Protein AF-A0A9W7ZB57-F1 (afdb_monomer)

Nearest PDB structures (foldseek):
  7rj7-assembly1_A  TM=9.323E-01  e=8.053E-24  Mus musculus
  5ikw-assembly1_A  TM=9.295E-01  e=8.994E-24  Homo sapiens
  7rj8-assembly1_A  TM=9.177E-01  e=3.782E-23  Mus musculus
  5l4q-assembly1_A  TM=9.116E-01  e=1.984E-22  Homo sapiens
  4wsq-assembly2_B  TM=9.137E-01  e=4.801E-22  Homo sapiens

Radius of gyration: 21.23 Å; Cα contacts (8 Å, |Δi|>4): 576; chains: 1; bounding box: 55×49×60 Å

Sequence (364 aa):
MGSSSVFNTLYDIASSAVSTGTSILCGFAAGDQPPAASQGPLTIGSRQLQVQRLLGEGGFSNVFLAQDQTNTEYALKRMLCHDGTDALEMAQREIEAGQQLSHPNIVPLLAHLVEEHRAGARYVYMLFPLYKQGNLLDLSMRATELGEPLSEEFIIHVFRGICAALEYLHGYKQPDGAVEAAGRQHGEYSSVPQPPPDLGTTGAAGQHGLVHGDIKLGNVMLADDGKTPILMDFGSVRAAHIKAHTRTQALQIQDDAAQRCTMPYRAPELFDVQRDAEFDARTDVWALGCLLFALAYGFTPFEDPHEGPGASIALAAANARYRVPEPNPYSQRIPQLIAYMLEPDPQTRPFIGQVIAQVNSLYK

Structure (mmCIF, N/CA/C/O backbone):
data_AF-A0A9W7ZB57-F1
#
_entry.id   AF-A0A9W7ZB57-F1
#
loop_
_atom_site.group_PDB
_atom_site.id
_atom_site.type_symbol
_atom_site.label_atom_id
_atom_site.label_alt_id
_atom_site.label_comp_id
_atom_site.label_asym_id
_atom_site.label_entity_id
_atom_site.label_seq_id
_atom_site.pdbx_PDB_ins_code
_atom_site.Cartn_x
_atom_site.Cartn_y
_atom_site.Cartn_z
_atom_site.occupancy
_atom_site.B_iso_or_equiv
_atom_site.auth_seq_id
_atom_site.auth_comp_id
_atom_site.auth_asym_id
_atom_site.auth_atom_id
_atom_site.pdbx_PDB_model_num
ATOM 1 N N . MET A 1 1 ? -7.935 25.230 31.437 1.00 26.88 1 MET A N 1
ATOM 2 C CA . MET A 1 1 ? -8.068 26.482 30.657 1.00 26.88 1 MET A CA 1
ATOM 3 C C . MET A 1 1 ? -6.792 26.640 29.846 1.00 26.88 1 MET A C 1
ATOM 5 O O . MET A 1 1 ? -5.745 26.697 30.460 1.00 26.88 1 MET A O 1
ATOM 9 N N . GLY A 1 2 ? -6.748 26.621 28.523 1.00 26.31 2 GLY A N 1
ATOM 10 C CA . GLY A 1 2 ? -7.746 26.327 27.509 1.00 26.31 2 GLY A CA 1
ATOM 11 C C . GLY A 1 2 ? -7.023 25.654 26.338 1.00 26.31 2 GLY A C 1
ATOM 12 O O . GLY A 1 2 ? -5.873 25.958 26.041 1.00 26.31 2 GLY A O 1
ATOM 13 N N . SER A 1 3 ? -7.709 24.690 25.741 1.00 31.31 3 SER A N 1
ATOM 14 C CA . SER A 1 3 ? -7.362 23.983 24.518 1.00 31.31 3 SER A CA 1
ATOM 15 C C . SER A 1 3 ? -7.587 24.895 23.314 1.00 31.31 3 SER A C 1
ATOM 17 O O . SER A 1 3 ? -8.719 25.342 23.144 1.00 31.31 3 SER A O 1
ATOM 19 N N . SER A 1 4 ? -6.571 25.163 22.491 1.00 28.03 4 SER A N 1
ATOM 20 C CA . SER A 1 4 ? -6.702 25.724 21.129 1.00 28.03 4 SER A CA 1
ATOM 21 C C . SER A 1 4 ? -5.316 25.792 20.473 1.00 28.03 4 SER A C 1
ATOM 23 O O . SER A 1 4 ? -4.643 26.802 20.622 1.00 28.03 4 SER A O 1
ATOM 25 N N . SER A 1 5 ? -4.855 24.734 19.790 1.00 26.58 5 SER A N 1
ATOM 26 C CA . SER A 1 5 ? -3.716 24.856 18.846 1.00 26.58 5 SER A CA 1
ATOM 27 C C . SER A 1 5 ? -3.498 23.667 17.890 1.00 26.58 5 SER A C 1
ATOM 29 O O . SER A 1 5 ? -2.581 23.721 17.080 1.00 26.58 5 SER A O 1
ATOM 31 N N . VAL A 1 6 ? -4.293 22.592 17.933 1.00 29.12 6 VAL A N 1
ATOM 32 C CA . VAL A 1 6 ? -3.981 21.342 17.194 1.00 29.12 6 VAL A CA 1
ATOM 33 C C . VAL A 1 6 ? -4.689 21.248 15.827 1.00 29.12 6 VAL A C 1
ATOM 35 O O . VAL A 1 6 ? -4.908 20.160 15.323 1.00 29.12 6 VAL A O 1
ATOM 38 N N . PHE A 1 7 ? -5.098 22.369 15.220 1.00 26.11 7 PHE A N 1
ATOM 39 C CA . PHE A 1 7 ? -5.924 22.345 13.996 1.00 26.11 7 PHE A CA 1
ATOM 40 C C . PHE A 1 7 ? -5.408 23.171 12.808 1.00 26.11 7 PHE A C 1
ATOM 42 O O . PHE A 1 7 ? -6.085 23.223 11.789 1.00 26.11 7 PHE A O 1
ATOM 49 N N . ASN A 1 8 ? -4.217 23.776 12.882 1.00 23.77 8 ASN A N 1
ATOM 50 C CA . ASN A 1 8 ? -3.775 24.756 11.875 1.00 23.77 8 ASN A CA 1
ATOM 51 C C . ASN A 1 8 ? -2.508 24.390 11.082 1.00 23.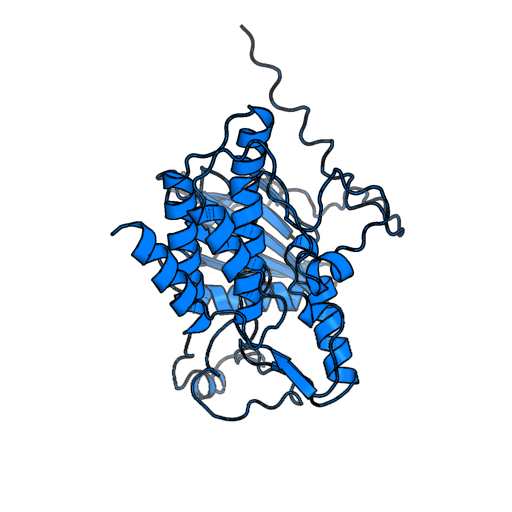77 8 ASN A C 1
ATOM 53 O O . ASN A 1 8 ? -1.837 25.290 10.589 1.00 23.77 8 ASN A O 1
ATOM 57 N N . THR A 1 9 ? -2.173 23.110 10.898 1.00 26.55 9 THR A N 1
ATOM 58 C CA . THR A 1 9 ? -0.979 22.755 10.089 1.00 26.55 9 THR A CA 1
ATOM 59 C C . THR A 1 9 ? -1.188 21.613 9.091 1.00 26.55 9 THR A C 1
ATOM 61 O O . THR A 1 9 ? -0.252 21.199 8.426 1.00 26.55 9 THR A O 1
ATOM 64 N N . LEU A 1 10 ? -2.439 21.191 8.866 1.00 28.12 10 LEU A N 1
ATOM 65 C CA . LEU A 1 10 ? -2.815 20.339 7.722 1.00 28.12 10 LEU A CA 1
ATOM 66 C C . LEU A 1 10 ? -2.963 21.128 6.401 1.00 28.12 10 LEU A C 1
ATOM 68 O O . LEU A 1 10 ? -3.368 20.568 5.388 1.00 28.12 10 LEU A O 1
ATOM 72 N N . TYR A 1 11 ? -2.641 22.426 6.398 1.00 25.27 11 TYR A N 1
ATOM 73 C CA . TYR A 1 11 ? -2.849 23.316 5.251 1.00 25.27 11 TYR A CA 1
ATOM 74 C C . TYR A 1 11 ? -1.659 23.391 4.271 1.00 25.27 11 TYR A C 1
ATOM 76 O O . TYR A 1 11 ? -1.835 23.918 3.179 1.00 25.27 11 TYR A O 1
ATOM 84 N N . ASP A 1 12 ? -0.483 22.831 4.597 1.00 24.88 12 ASP A N 1
ATOM 85 C CA . ASP A 1 12 ? 0.753 23.092 3.828 1.00 24.88 12 ASP A CA 1
ATOM 86 C C . ASP A 1 12 ? 1.397 21.883 3.114 1.00 24.88 12 ASP A C 1
ATOM 88 O O . ASP A 1 12 ? 2.436 22.040 2.477 1.00 24.88 12 ASP A O 1
ATOM 92 N N . ILE A 1 13 ? 0.770 20.698 3.098 1.00 28.59 13 ILE A N 1
ATOM 93 C CA . ILE A 1 13 ? 1.265 19.534 2.313 1.00 28.59 13 ILE A CA 1
ATOM 94 C C . ILE A 1 13 ? 0.291 19.112 1.190 1.00 28.59 13 ILE A C 1
ATOM 96 O O . ILE A 1 13 ? 0.620 18.294 0.338 1.00 28.59 13 ILE A O 1
ATOM 100 N N . ALA A 1 14 ? -0.854 19.791 1.052 1.00 26.36 14 ALA A N 1
ATOM 101 C CA . ALA A 1 14 ? -1.679 19.728 -0.163 1.00 26.36 14 ALA A CA 1
ATOM 102 C C . ALA A 1 14 ? -1.099 20.548 -1.344 1.00 26.36 14 ALA A C 1
ATOM 104 O O . ALA A 1 14 ? -1.669 20.558 -2.434 1.00 26.36 14 ALA A O 1
ATOM 105 N N . SER A 1 15 ? 0.045 21.219 -1.156 1.00 26.73 15 SER A N 1
ATOM 106 C CA . SER A 1 15 ? 0.649 22.117 -2.154 1.00 26.73 15 SER A CA 1
ATOM 107 C C . SER A 1 15 ? 1.768 21.500 -3.009 1.00 26.73 15 SER A C 1
ATOM 109 O O . SER A 1 15 ? 2.251 22.175 -3.915 1.00 26.73 15 SER A O 1
ATOM 111 N N . SER A 1 16 ? 2.175 20.237 -2.814 1.00 26.17 16 SER A N 1
ATOM 112 C CA . SER A 1 16 ? 3.241 19.622 -3.637 1.00 26.17 16 SER A CA 1
ATOM 113 C C . SER A 1 16 ? 2.753 18.829 -4.860 1.00 26.17 16 SER A C 1
ATOM 115 O O . SER A 1 16 ? 3.570 18.434 -5.687 1.00 26.17 16 SER A O 1
ATOM 117 N N . ALA A 1 17 ? 1.438 18.684 -5.065 1.00 26.88 17 ALA A N 1
ATOM 118 C CA . ALA A 1 17 ? 0.873 18.162 -6.320 1.00 26.88 17 ALA A CA 1
ATOM 119 C C . ALA A 1 17 ? 0.511 19.264 -7.342 1.00 26.88 17 ALA A C 1
ATOM 121 O O . ALA A 1 17 ? 0.022 18.975 -8.433 1.00 26.88 17 ALA A O 1
ATOM 122 N N . VAL A 1 18 ? 0.784 20.538 -7.036 1.00 28.86 18 VAL A N 1
ATOM 123 C CA . VAL A 1 18 ? 0.547 21.665 -7.951 1.00 28.86 18 VAL A CA 1
ATOM 124 C C . VAL A 1 18 ? 1.845 22.009 -8.686 1.00 28.86 18 VAL A C 1
ATOM 126 O O . VAL A 1 18 ? 2.545 22.952 -8.333 1.00 28.86 18 VAL A O 1
ATOM 129 N N . SER A 1 19 ? 2.206 21.239 -9.717 1.00 25.39 19 SER A N 1
ATOM 130 C CA . SER A 1 19 ? 3.306 21.649 -10.615 1.00 25.39 19 SER A CA 1
ATOM 131 C C . SER A 1 19 ? 3.188 21.222 -12.081 1.00 25.39 19 SER A C 1
ATOM 133 O O . SER A 1 19 ? 4.035 21.577 -12.895 1.00 25.39 19 SER A O 1
ATOM 135 N N . THR A 1 20 ? 2.110 20.565 -12.506 1.00 26.00 20 THR A N 1
ATOM 136 C CA . THR A 1 20 ? 1.819 20.456 -13.946 1.00 26.00 20 THR A CA 1
ATOM 137 C C . THR A 1 20 ? 0.420 20.982 -14.210 1.00 26.00 20 THR A C 1
ATOM 139 O O . THR A 1 20 ? -0.591 20.392 -13.851 1.00 26.00 20 THR A O 1
ATOM 142 N N . GLY A 1 21 ? 0.393 22.211 -14.727 1.00 27.94 21 GLY A N 1
ATOM 143 C CA . GLY A 1 21 ? -0.792 23.043 -14.812 1.00 27.94 21 GLY A CA 1
ATOM 144 C C . GLY A 1 21 ? -1.949 22.381 -15.548 1.00 27.94 21 GLY A C 1
ATOM 145 O O . GLY A 1 21 ? -1.885 22.128 -16.743 1.00 27.94 21 GLY A O 1
ATOM 146 N N . THR A 1 22 ? -3.059 22.228 -14.839 1.00 23.72 22 THR A N 1
ATOM 147 C CA . THR A 1 22 ? -4.368 22.694 -15.296 1.00 23.72 22 THR A CA 1
ATOM 148 C C . THR A 1 22 ? -5.139 23.104 -14.045 1.00 23.72 22 THR A C 1
ATOM 150 O O . THR A 1 22 ? -5.544 22.264 -13.248 1.00 23.72 22 THR A O 1
ATOM 153 N N . SER A 1 23 ? -5.272 24.411 -13.821 1.00 25.44 23 SER A N 1
ATOM 154 C CA . SER A 1 23 ? -6.068 24.951 -12.722 1.00 25.44 23 SER A CA 1
ATOM 155 C C . SER A 1 23 ? -7.527 24.537 -12.890 1.00 25.44 23 SER A C 1
ATOM 157 O O . SER A 1 23 ? -8.210 25.045 -13.778 1.00 25.44 23 SER A O 1
ATOM 159 N N . ILE A 1 24 ? -8.029 23.686 -12.001 1.00 25.95 24 ILE A N 1
ATOM 160 C CA . ILE A 1 24 ? -9.451 23.661 -11.674 1.00 25.95 24 ILE A CA 1
ATOM 161 C C . ILE A 1 24 ? -9.547 24.206 -10.257 1.00 25.95 24 ILE A C 1
ATOM 163 O O . ILE A 1 24 ? -9.205 23.546 -9.282 1.00 25.95 24 ILE A O 1
ATOM 167 N N . LEU A 1 25 ? -9.966 25.466 -10.159 1.00 25.72 25 LEU A N 1
ATOM 168 C CA . LEU A 1 25 ? -10.545 26.004 -8.939 1.00 25.72 25 LEU A CA 1
ATOM 169 C C . LEU A 1 25 ? -11.744 25.110 -8.597 1.00 25.72 25 LEU A C 1
ATOM 171 O O . LEU A 1 25 ? -12.822 25.291 -9.161 1.00 25.72 25 LEU A O 1
ATOM 175 N N . CYS A 1 26 ? -11.558 24.119 -7.725 1.00 30.03 26 CYS A N 1
ATOM 176 C CA . CYS A 1 26 ? -12.667 23.359 -7.163 1.00 30.03 26 CYS A CA 1
ATOM 177 C C . CYS A 1 26 ? -13.443 24.290 -6.229 1.00 30.03 26 CYS A C 1
ATOM 179 O O . CYS A 1 26 ? -13.158 24.411 -5.041 1.00 30.03 26 CYS A O 1
ATOM 181 N N . GLY A 1 27 ? -14.411 25.008 -6.798 1.00 25.16 27 GLY A N 1
ATOM 182 C CA . GLY A 1 27 ? -15.523 25.528 -6.022 1.00 25.16 27 GLY A CA 1
ATOM 183 C C . GLY A 1 27 ? -16.259 24.347 -5.397 1.00 25.16 27 GLY A C 1
ATOM 184 O O . GLY A 1 27 ? -16.500 23.357 -6.082 1.00 25.16 27 GLY A O 1
ATOM 185 N N . PHE A 1 28 ? -16.594 24.456 -4.110 1.00 28.92 28 PHE A N 1
ATOM 186 C CA . PHE A 1 28 ? -17.423 23.492 -3.387 1.00 28.92 28 PHE A CA 1
ATOM 187 C C . PHE A 1 28 ? -18.615 23.053 -4.247 1.00 28.92 28 PHE A C 1
ATOM 189 O O . PHE A 1 28 ? -19.536 23.841 -4.492 1.00 28.92 28 PHE A O 1
ATOM 196 N N . ALA A 1 29 ? -18.607 21.805 -4.715 1.00 37.25 29 ALA A N 1
ATOM 197 C CA . ALA A 1 29 ? -19.781 21.221 -5.334 1.00 37.25 29 ALA A CA 1
ATOM 198 C C . ALA A 1 29 ? -20.742 20.807 -4.213 1.00 37.25 29 ALA A C 1
ATOM 200 O O . ALA A 1 29 ? -20.337 20.300 -3.170 1.00 37.25 29 ALA A O 1
ATOM 201 N N . ALA A 1 30 ? -22.047 20.972 -4.427 1.00 39.00 30 ALA A N 1
ATOM 202 C CA . ALA A 1 30 ? -23.084 20.608 -3.455 1.00 39.00 30 ALA A CA 1
ATOM 203 C C . ALA A 1 30 ? -23.100 19.106 -3.056 1.00 39.00 30 ALA A C 1
ATOM 205 O O . ALA A 1 30 ? -23.919 18.711 -2.229 1.00 39.00 30 ALA A O 1
ATOM 206 N N . GLY A 1 31 ? -22.224 18.276 -3.640 1.00 47.62 31 GLY A N 1
ATOM 207 C CA . GLY A 1 31 ? -22.052 16.851 -3.350 1.00 47.62 31 GLY A CA 1
ATOM 208 C C . GLY A 1 31 ? -21.002 16.515 -2.282 1.00 47.62 31 GLY A C 1
ATOM 209 O O . GLY A 1 31 ? -21.015 15.387 -1.796 1.00 47.62 31 GLY A O 1
ATOM 210 N N . ASP A 1 32 ? -20.145 17.458 -1.869 1.00 49.78 32 ASP A N 1
ATOM 211 C CA . ASP A 1 32 ? -19.055 17.203 -0.902 1.00 49.78 32 ASP A CA 1
ATOM 212 C C . ASP A 1 32 ? -19.511 17.239 0.561 1.00 49.78 32 ASP A C 1
ATOM 214 O O . ASP A 1 32 ? -18.789 16.836 1.471 1.00 49.78 32 ASP A O 1
ATOM 218 N N . GLN A 1 33 ? -20.746 17.675 0.816 1.00 52.44 33 GLN A N 1
ATOM 219 C CA . GLN A 1 33 ? -21.306 17.564 2.154 1.00 52.44 33 GLN A CA 1
ATOM 220 C C . GLN A 1 33 ? -21.575 16.086 2.489 1.00 52.44 33 GLN A C 1
ATOM 222 O O . GLN A 1 33 ? -21.996 15.315 1.609 1.00 52.44 33 GLN A O 1
ATOM 227 N N . PRO A 1 34 ? -21.372 15.669 3.760 1.00 50.94 34 PRO A N 1
ATOM 228 C CA . PRO A 1 34 ? -21.957 14.417 4.230 1.00 50.94 34 PRO A CA 1
ATOM 229 C C . PRO A 1 34 ? -23.438 14.425 3.835 1.00 50.94 34 PRO A C 1
ATOM 231 O O . PRO A 1 34 ? -24.032 15.511 3.854 1.00 50.94 34 PRO A O 1
ATOM 234 N N . PRO A 1 35 ? -24.035 13.280 3.440 1.00 54.44 35 PRO A N 1
ATOM 235 C CA . PRO A 1 35 ? -25.473 13.226 3.202 1.00 54.44 35 PRO A CA 1
ATOM 236 C C . PRO A 1 35 ? -26.125 13.886 4.412 1.00 54.44 35 PRO A C 1
ATOM 238 O O . PRO A 1 35 ? -25.903 13.455 5.546 1.00 54.44 35 PRO A O 1
ATOM 241 N N . ALA A 1 36 ? -26.746 15.047 4.183 1.00 44.16 36 ALA A N 1
ATOM 242 C CA . ALA A 1 36 ? -27.127 15.927 5.274 1.00 44.16 36 ALA A CA 1
ATOM 243 C C . ALA A 1 36 ? -27.964 15.120 6.269 1.00 44.16 36 ALA A C 1
ATOM 245 O O . ALA A 1 36 ? -28.687 14.207 5.869 1.00 44.16 36 ALA A O 1
ATOM 246 N N . ALA A 1 37 ? -27.921 15.476 7.554 1.00 42.34 37 ALA A N 1
ATOM 247 C CA . ALA A 1 37 ? -28.733 14.840 8.598 1.00 42.34 37 ALA A CA 1
ATOM 248 C C . ALA A 1 37 ? -30.248 14.752 8.260 1.00 42.34 37 ALA A C 1
ATOM 250 O O . ALA A 1 37 ? -31.000 14.080 8.958 1.00 42.34 37 ALA A O 1
ATOM 251 N N . SER A 1 38 ? -30.698 15.405 7.181 1.00 41.91 38 SER A N 1
ATOM 252 C CA . SER A 1 38 ? -32.022 15.313 6.570 1.00 41.91 38 SER A CA 1
ATOM 253 C C . SER A 1 38 ? -32.302 14.066 5.707 1.00 41.91 38 SER A C 1
ATOM 255 O O . SER A 1 38 ? -33.464 13.874 5.359 1.00 41.91 38 SER A O 1
ATOM 257 N N . GLN A 1 39 ? -31.323 13.220 5.353 1.00 60.53 39 GLN A N 1
ATOM 258 C CA . GLN A 1 39 ? -31.546 12.019 4.515 1.00 60.53 39 GLN A CA 1
ATOM 259 C C . GLN A 1 39 ? -31.832 10.724 5.299 1.00 60.53 39 GLN A C 1
ATOM 261 O O . GLN A 1 39 ? -32.109 9.691 4.695 1.00 60.53 39 GLN A O 1
ATOM 266 N N . GLY A 1 40 ? -31.860 10.778 6.635 1.00 69.75 40 GLY A N 1
ATOM 267 C CA . GLY A 1 40 ? -32.094 9.595 7.467 1.00 69.75 40 GLY A CA 1
ATOM 268 C C . GLY A 1 40 ? -30.920 8.602 7.451 1.00 69.75 40 GLY A C 1
ATOM 269 O O . GLY A 1 40 ? -29.869 8.888 6.875 1.00 69.75 40 GLY A O 1
ATOM 270 N N . PRO A 1 41 ? -31.051 7.456 8.140 1.00 85.00 41 PRO A N 1
ATOM 271 C CA . PRO A 1 41 ? -29.989 6.458 8.207 1.00 85.00 41 PRO A CA 1
ATOM 272 C C . PRO A 1 41 ? -29.788 5.757 6.854 1.00 85.00 41 PRO A C 1
ATOM 274 O O . PRO A 1 41 ? -30.746 5.286 6.239 1.00 85.00 41 PRO A O 1
ATOM 277 N N . LEU A 1 42 ? -28.531 5.627 6.423 1.00 91.44 42 LEU A N 1
ATOM 278 C CA . LEU A 1 42 ? -28.146 4.879 5.226 1.00 91.44 42 LEU A CA 1
ATOM 279 C C . LEU A 1 42 ? -28.254 3.377 5.506 1.00 91.44 42 LEU A C 1
ATOM 281 O O . LEU A 1 42 ? -27.666 2.883 6.469 1.00 91.44 42 LEU A O 1
ATOM 285 N N . THR A 1 43 ? -28.972 2.633 4.666 1.00 93.31 43 THR A N 1
ATOM 286 C CA . THR A 1 43 ? -29.065 1.171 4.798 1.00 93.31 43 THR A CA 1
ATOM 287 C C . THR A 1 43 ? -28.080 0.498 3.849 1.00 93.31 43 THR A C 1
ATOM 289 O O . THR A 1 43 ? -28.229 0.605 2.639 1.00 93.31 43 THR A O 1
ATOM 292 N N . ILE A 1 44 ? -27.087 -0.212 4.387 1.00 92.56 44 ILE A N 1
ATOM 293 C CA . ILE A 1 44 ? -26.046 -0.901 3.612 1.00 92.56 44 ILE A CA 1
ATOM 294 C C . ILE A 1 44 ? -25.859 -2.331 4.136 1.00 92.56 44 ILE A C 1
ATOM 296 O O . ILE A 1 44 ? -25.563 -2.564 5.313 1.00 92.56 44 ILE A O 1
ATOM 300 N N . GLY A 1 45 ? -26.087 -3.317 3.265 1.00 89.62 45 GLY A N 1
ATOM 301 C CA . GLY A 1 45 ? -26.222 -4.716 3.678 1.00 89.62 45 GLY A CA 1
ATOM 302 C C . GLY A 1 45 ? -27.344 -4.886 4.711 1.00 89.62 45 GLY A C 1
ATOM 303 O O . GLY A 1 45 ? -28.476 -4.473 4.485 1.00 89.62 45 GLY A O 1
ATOM 304 N N . SER A 1 46 ? -27.028 -5.473 5.868 1.00 89.38 46 SER A N 1
ATOM 305 C CA . SER A 1 46 ? -27.968 -5.648 6.986 1.00 89.38 46 SER A CA 1
ATOM 306 C C . SER A 1 46 ? -27.910 -4.528 8.036 1.00 89.38 46 SER A C 1
ATOM 308 O O . SER A 1 46 ? -28.471 -4.686 9.120 1.00 89.38 46 SER A O 1
ATOM 310 N N . ARG A 1 47 ? -27.181 -3.433 7.776 1.00 92.69 47 ARG A N 1
ATOM 311 C CA . ARG A 1 47 ? -26.911 -2.368 8.756 1.00 92.69 47 ARG A CA 1
ATOM 312 C C . ARG A 1 47 ? -27.638 -1.081 8.384 1.00 92.69 47 ARG A C 1
ATOM 314 O O . ARG A 1 47 ? -27.660 -0.700 7.218 1.00 92.69 47 ARG A O 1
ATOM 321 N N . GLN A 1 48 ? -28.168 -0.389 9.390 1.00 94.38 48 GLN A N 1
ATOM 322 C CA . GLN A 1 48 ? -28.598 1.006 9.281 1.00 94.38 48 GLN A CA 1
ATOM 323 C C . GLN A 1 48 ? -27.553 1.897 9.940 1.00 94.38 48 GLN A C 1
ATOM 325 O O . GLN A 1 48 ? -27.250 1.717 11.121 1.00 94.38 48 GLN A O 1
ATOM 330 N N . LEU A 1 49 ? -27.009 2.834 9.173 1.00 95.00 49 LEU A N 1
ATOM 331 C CA . LEU A 1 49 ? -25.887 3.668 9.563 1.00 95.00 49 LEU A CA 1
ATOM 332 C C . LEU A 1 49 ? -26.284 5.137 9.620 1.00 95.00 49 LEU A C 1
ATOM 334 O O . LEU A 1 49 ? -26.775 5.709 8.647 1.00 95.00 49 LEU A O 1
ATOM 338 N N . GLN A 1 50 ? -25.978 5.774 10.740 1.00 94.50 50 GLN A N 1
ATOM 339 C CA . GLN A 1 50 ? -25.934 7.219 10.831 1.00 94.50 50 GLN A CA 1
ATOM 340 C C . GLN A 1 50 ? -24.574 7.695 10.315 1.00 94.50 50 GLN A C 1
ATOM 342 O O . GLN A 1 50 ? -23.548 7.486 10.965 1.00 94.50 50 GLN A O 1
ATOM 347 N N . VAL A 1 51 ? -24.562 8.337 9.145 1.00 92.88 51 VAL A N 1
ATOM 348 C CA . VAL A 1 51 ? -23.358 8.991 8.619 1.00 92.88 51 VAL A CA 1
ATOM 349 C C . VAL A 1 51 ? -23.102 10.259 9.431 1.00 92.88 51 VAL A C 1
ATOM 351 O O . VAL A 1 51 ? -24.014 11.052 9.669 1.00 92.88 51 VAL A O 1
ATOM 354 N N . GLN A 1 52 ? -21.870 10.415 9.901 1.00 90.44 52 GLN A N 1
ATOM 355 C CA . GLN A 1 52 ? -21.441 11.512 10.756 1.00 90.44 52 GLN A CA 1
ATOM 356 C C . GLN A 1 52 ? -20.503 12.446 9.982 1.00 90.44 52 GLN A C 1
ATOM 358 O O . GLN A 1 52 ? -20.852 12.962 8.922 1.00 90.44 52 GLN A O 1
ATOM 363 N N . ARG A 1 53 ? -19.316 12.709 10.531 1.00 90.94 53 ARG A N 1
ATOM 364 C CA . ARG A 1 53 ? -18.331 13.628 9.966 1.00 90.94 53 ARG A CA 1
ATOM 365 C C . ARG A 1 53 ? -17.457 12.953 8.914 1.00 90.94 53 ARG A C 1
ATOM 367 O O . ARG A 1 53 ? -17.213 11.750 8.961 1.00 90.94 53 ARG A O 1
ATOM 374 N N . LEU A 1 54 ? -16.925 13.773 8.021 1.00 91.56 54 LEU A N 1
ATOM 375 C CA . LEU A 1 54 ? -15.847 13.416 7.111 1.00 91.56 54 LEU A CA 1
ATOM 376 C C . LEU A 1 54 ? -14.572 13.047 7.901 1.00 91.56 54 LEU A C 1
ATOM 378 O O . LEU A 1 54 ? -14.230 13.702 8.891 1.00 91.56 54 LEU A O 1
ATOM 382 N N . LEU A 1 55 ? -13.907 11.973 7.480 1.00 88.75 55 LEU A N 1
ATOM 383 C CA . LEU A 1 55 ? -12.616 11.499 7.987 1.00 88.75 55 LEU A CA 1
ATOM 384 C C . LEU A 1 55 ? -11.472 11.859 7.036 1.00 88.75 55 LEU A C 1
ATOM 386 O O . LEU A 1 55 ? -10.394 12.195 7.511 1.00 88.75 55 LEU A O 1
ATOM 390 N N . GLY A 1 56 ? -11.711 11.808 5.724 1.00 84.81 56 GLY A N 1
ATOM 391 C CA . GLY A 1 56 ? -10.711 12.144 4.715 1.00 84.81 56 GLY A CA 1
ATOM 392 C C . GLY A 1 56 ? -11.303 12.276 3.315 1.00 84.81 56 GLY A C 1
ATOM 393 O O . GLY A 1 56 ? -12.390 11.762 3.0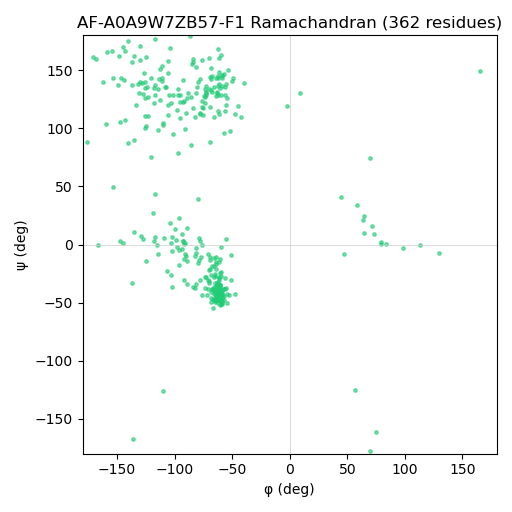33 1.00 84.81 56 GLY A O 1
ATOM 394 N N . GLU A 1 57 ? -10.574 12.965 2.444 1.00 83.44 57 GLU A N 1
ATOM 395 C CA . GLU A 1 57 ? -10.921 13.193 1.041 1.00 83.44 57 GLU A CA 1
ATOM 396 C C . GLU A 1 57 ? -9.765 12.742 0.150 1.00 83.44 57 GLU A C 1
ATOM 398 O O . GLU A 1 57 ? -8.596 12.955 0.465 1.00 83.44 57 GLU A O 1
ATOM 403 N N . GLY A 1 58 ? -10.107 12.113 -0.968 1.00 68.94 58 GLY A N 1
ATOM 404 C CA . GLY A 1 58 ? -9.208 11.807 -2.073 1.00 68.94 58 GLY A CA 1
ATOM 405 C C . GLY A 1 58 ? -9.845 12.259 -3.385 1.00 68.94 58 GLY A C 1
ATOM 406 O O . GLY A 1 58 ? -11.025 12.602 -3.413 1.00 68.94 58 GLY A O 1
ATOM 407 N N . GLY A 1 59 ? -9.086 12.228 -4.484 1.00 66.69 59 GLY A N 1
ATOM 408 C CA . GLY A 1 59 ? -9.491 12.842 -5.760 1.00 66.69 59 GLY A CA 1
ATOM 409 C C . GLY A 1 59 ? -10.886 12.458 -6.278 1.00 66.69 59 GLY A C 1
ATOM 410 O O . GLY A 1 59 ? -11.546 13.286 -6.897 1.00 66.69 59 GLY A O 1
ATOM 411 N N . PHE A 1 60 ? -11.362 11.242 -5.986 1.00 69.56 60 PHE A N 1
ATOM 412 C CA . PHE A 1 60 ? -12.678 10.745 -6.421 1.00 69.56 60 PHE A CA 1
ATOM 413 C C . PHE A 1 60 ? -13.529 10.156 -5.285 1.00 69.56 60 PHE A C 1
ATOM 415 O O . PHE A 1 60 ? -14.576 9.554 -5.538 1.00 69.56 60 PHE A O 1
ATOM 422 N N . SER A 1 61 ? -13.081 10.276 -4.031 1.00 84.31 61 SER A N 1
ATOM 423 C CA . SER A 1 61 ? -13.703 9.579 -2.904 1.00 84.31 61 SER A CA 1
ATOM 424 C C . SER A 1 61 ? -13.694 10.402 -1.627 1.00 84.31 61 SER A C 1
ATOM 426 O O . SER A 1 61 ? -12.679 10.998 -1.276 1.00 84.31 61 SER A O 1
ATOM 428 N N . ASN A 1 62 ? -14.777 10.321 -0.864 1.00 90.38 62 ASN A N 1
ATOM 429 C CA . ASN A 1 62 ? -14.822 10.804 0.511 1.00 90.38 62 ASN A CA 1
ATOM 430 C C . ASN A 1 62 ? -14.937 9.609 1.460 1.00 90.38 62 ASN A C 1
ATOM 432 O O . ASN A 1 62 ? -15.654 8.650 1.169 1.00 90.38 62 ASN A O 1
ATOM 436 N N . VAL A 1 63 ? -14.285 9.679 2.614 1.00 93.12 63 VAL A N 1
ATOM 437 C CA . VAL A 1 63 ? -14.419 8.686 3.684 1.00 93.12 63 VAL A CA 1
ATOM 438 C C . VAL A 1 63 ? -15.093 9.350 4.872 1.00 93.12 63 VAL A C 1
ATOM 440 O O . VAL A 1 63 ? -14.613 10.363 5.371 1.00 93.12 63 VAL A O 1
ATOM 443 N N . PHE A 1 64 ? -16.200 8.786 5.343 1.00 94.56 64 PHE A N 1
ATOM 444 C CA . PHE A 1 64 ? -16.978 9.296 6.468 1.00 94.56 64 PHE A CA 1
ATOM 445 C C . PHE A 1 64 ? -16.910 8.352 7.665 1.00 94.56 64 PHE A C 1
ATOM 447 O O . PHE A 1 64 ? -16.823 7.135 7.512 1.00 94.56 64 PHE A O 1
ATOM 454 N N . LEU A 1 65 ? -17.025 8.918 8.863 1.00 95.06 65 LEU A N 1
ATOM 455 C CA . LEU A 1 65 ? -17.357 8.167 10.063 1.00 95.06 65 LEU A CA 1
ATOM 456 C C . LEU A 1 65 ? -18.841 7.815 9.999 1.00 95.06 65 LEU A C 1
ATOM 458 O O . LEU A 1 65 ? -19.679 8.698 9.813 1.00 95.06 65 LEU A O 1
ATOM 462 N N . ALA A 1 66 ? -19.171 6.545 10.178 1.00 95.50 66 ALA A N 1
ATOM 463 C CA . ALA A 1 66 ? -20.544 6.078 10.279 1.00 95.50 66 ALA A CA 1
ATOM 464 C C . ALA A 1 66 ? -20.728 5.265 11.562 1.00 95.50 66 ALA A C 1
ATOM 466 O O . ALA A 1 66 ? -19.799 4.596 12.007 1.00 95.50 66 ALA A O 1
ATOM 467 N N . GLN A 1 67 ? -21.916 5.317 12.158 1.00 95.69 67 GLN A N 1
ATOM 468 C CA . GLN A 1 67 ? -22.250 4.540 13.352 1.00 95.69 67 GLN A CA 1
ATOM 469 C C . GLN A 1 67 ? -23.549 3.766 13.153 1.00 95.69 67 GLN A C 1
ATOM 471 O O . GLN A 1 67 ? -24.499 4.298 12.580 1.00 95.69 67 GLN A O 1
ATOM 476 N N . ASP A 1 68 ? -23.606 2.521 13.622 1.00 94.69 68 ASP A N 1
ATOM 477 C CA . ASP A 1 68 ? -24.865 1.772 13.678 1.00 94.69 68 ASP A CA 1
ATOM 478 C C . ASP A 1 68 ? -25.653 2.051 14.972 1.00 94.69 68 ASP A C 1
ATOM 480 O O . ASP A 1 68 ? -25.223 2.797 15.852 1.00 94.69 68 ASP A O 1
ATOM 484 N N . GLN A 1 69 ? -26.822 1.421 15.108 1.00 92.06 69 GLN A N 1
ATOM 485 C CA . GLN A 1 69 ? -27.698 1.570 16.279 1.00 92.06 69 GLN A CA 1
ATOM 486 C C . GLN A 1 69 ? -27.068 1.061 17.592 1.00 92.06 69 GLN A C 1
ATOM 488 O O . GLN A 1 69 ? -27.565 1.374 18.672 1.00 92.06 69 GLN A O 1
ATOM 493 N N . THR A 1 70 ? -25.986 0.279 17.515 1.00 94.50 70 THR A N 1
ATOM 494 C CA . THR A 1 70 ? -25.221 -0.209 18.673 1.00 94.50 70 THR A CA 1
ATOM 495 C C . THR A 1 70 ? -24.077 0.730 19.067 1.00 94.50 70 THR A C 1
ATOM 497 O O . THR A 1 70 ? -23.364 0.449 20.028 1.00 94.50 70 THR A O 1
ATOM 500 N N . ASN A 1 71 ? -23.924 1.864 18.368 1.00 93.75 71 ASN A N 1
ATOM 501 C CA . ASN A 1 71 ? -22.783 2.783 18.441 1.00 93.75 71 ASN A CA 1
ATOM 502 C C . ASN A 1 71 ? -21.456 2.164 17.979 1.00 93.75 71 ASN A C 1
ATOM 504 O O . ASN A 1 71 ? -20.389 2.670 18.329 1.00 93.75 71 ASN A O 1
ATOM 508 N N . THR A 1 72 ? -21.496 1.090 17.187 1.00 95.88 72 THR A N 1
ATOM 509 C CA . THR A 1 72 ? -20.279 0.586 16.546 1.00 95.88 72 THR A CA 1
ATOM 510 C C . THR A 1 72 ? -19.888 1.543 15.428 1.00 95.88 72 THR A C 1
ATOM 512 O O . THR A 1 72 ? -20.731 1.937 14.622 1.00 95.88 72 THR A O 1
ATOM 515 N N . GLU A 1 73 ? -18.617 1.938 15.404 1.00 96.50 73 GLU A N 1
ATOM 516 C CA . GLU A 1 73 ? -18.060 2.892 14.447 1.00 96.50 73 GLU A CA 1
ATOM 517 C C . GLU A 1 73 ? -17.469 2.191 13.222 1.00 96.50 73 GLU A C 1
ATOM 519 O O . GLU A 1 73 ? -16.804 1.161 13.332 1.00 96.50 73 GLU A O 1
ATOM 524 N N . TYR A 1 74 ? -17.667 2.800 12.058 1.00 97.38 74 TYR A N 1
ATOM 525 C CA . TYR A 1 74 ? -17.231 2.296 10.764 1.00 97.38 74 TYR A CA 1
ATOM 526 C C . TYR A 1 74 ? -16.639 3.419 9.915 1.00 97.38 74 TYR A C 1
ATOM 528 O O . TYR A 1 74 ? -16.983 4.594 10.081 1.00 97.38 74 TYR A O 1
ATOM 536 N N . ALA A 1 75 ? -15.796 3.037 8.960 1.00 96.88 75 ALA A N 1
ATOM 537 C CA . ALA A 1 75 ? -15.383 3.901 7.867 1.00 96.88 75 ALA A CA 1
ATOM 538 C C . ALA A 1 75 ? -16.276 3.629 6.646 1.00 96.88 75 ALA A C 1
ATOM 540 O O . ALA A 1 75 ? -16.378 2.496 6.176 1.00 96.88 75 ALA A O 1
ATOM 541 N N . LEU A 1 76 ? -16.939 4.667 6.141 1.00 96.56 76 LEU A N 1
ATOM 542 C CA . LEU A 1 76 ? -17.798 4.611 4.961 1.00 96.56 76 LEU A CA 1
ATOM 543 C C . LEU A 1 76 ? -17.135 5.379 3.816 1.00 96.56 76 LEU A C 1
ATOM 545 O O . LEU A 1 76 ? -17.148 6.610 3.809 1.00 96.56 76 LEU A O 1
ATOM 549 N N . LYS A 1 77 ? -16.572 4.661 2.844 1.00 95.00 77 LYS A N 1
ATOM 550 C CA . LYS A 1 77 ? -16.040 5.247 1.606 1.00 95.00 77 LYS A CA 1
ATOM 551 C C . LYS A 1 77 ? -17.199 5.477 0.638 1.00 95.00 77 LYS A C 1
ATOM 553 O O . LYS A 1 77 ? -17.996 4.570 0.416 1.00 95.00 77 LYS A O 1
ATOM 558 N N . ARG A 1 78 ? -17.301 6.680 0.078 1.00 93.44 78 ARG A N 1
ATOM 559 C CA . ARG A 1 78 ? -18.279 7.077 -0.944 1.00 93.44 78 ARG A CA 1
ATOM 560 C C . ARG A 1 78 ? -17.531 7.590 -2.165 1.00 93.44 78 ARG A C 1
ATOM 562 O O . ARG A 1 78 ? -16.730 8.513 -2.044 1.00 93.44 78 ARG A O 1
ATOM 569 N N . MET A 1 79 ? -17.839 7.038 -3.329 1.00 91.75 79 MET A N 1
ATOM 570 C CA . MET A 1 79 ? -17.291 7.455 -4.619 1.00 91.75 79 MET A CA 1
ATOM 571 C C . MET A 1 79 ? -18.421 7.942 -5.518 1.00 91.75 79 MET A C 1
ATOM 573 O O . MET A 1 79 ? -19.472 7.305 -5.578 1.00 91.75 79 MET A O 1
ATOM 577 N N . LEU A 1 80 ? -18.219 9.074 -6.195 1.00 89.50 80 LEU A N 1
ATOM 578 C CA . LEU A 1 80 ? -19.129 9.550 -7.236 1.00 89.50 80 LEU A CA 1
ATOM 579 C C . LEU A 1 80 ? -18.598 9.085 -8.593 1.00 89.50 80 LEU A C 1
ATOM 581 O O . LEU A 1 80 ? -17.589 9.587 -9.081 1.00 89.50 80 LEU A O 1
ATOM 585 N N . CYS A 1 81 ? -19.290 8.134 -9.201 1.00 88.00 81 CYS A N 1
ATOM 586 C CA . CYS A 1 81 ? -18.877 7.487 -10.436 1.00 88.00 81 CYS A CA 1
ATOM 587 C C . CYS A 1 81 ? -19.768 7.949 -11.595 1.00 88.00 81 CYS A C 1
ATOM 589 O O . CYS A 1 81 ? -20.992 7.988 -11.464 1.00 88.00 81 CYS A O 1
ATOM 591 N N . HIS A 1 82 ? -19.165 8.258 -12.741 1.00 86.12 82 HIS A N 1
ATOM 592 C CA . HIS A 1 82 ? -19.889 8.515 -13.989 1.00 86.12 82 HIS A CA 1
ATOM 593 C C . HIS A 1 82 ? -19.625 7.374 -14.975 1.00 86.12 82 HIS A C 1
ATOM 595 O O . HIS A 1 82 ? -18.584 6.716 -14.906 1.00 86.12 82 HIS A O 1
ATOM 601 N N . ASP A 1 83 ? -20.555 7.137 -15.897 1.00 77.75 83 ASP A N 1
ATOM 602 C CA . ASP A 1 83 ? -20.366 6.132 -16.945 1.00 77.75 83 ASP A CA 1
ATOM 603 C C . ASP 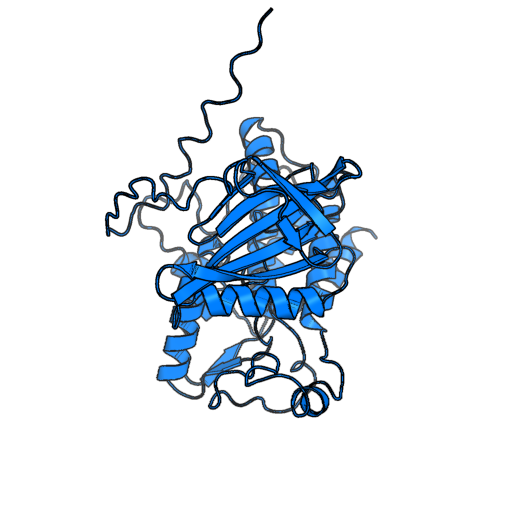A 1 83 ? -19.130 6.443 -17.801 1.00 77.75 83 ASP A C 1
ATOM 605 O O . ASP A 1 83 ? -18.887 7.593 -18.169 1.00 77.75 83 ASP A O 1
ATOM 609 N N . GLY A 1 84 ? -18.341 5.406 -18.104 1.00 71.50 84 GLY A N 1
ATOM 610 C CA . GLY A 1 84 ? -17.125 5.524 -18.915 1.00 71.50 84 GLY A CA 1
ATOM 611 C C . GLY A 1 84 ? -15.949 6.221 -18.221 1.00 71.50 84 GLY A C 1
ATOM 612 O O . GLY A 1 84 ? -15.026 6.648 -18.906 1.00 71.50 84 GLY A O 1
ATOM 613 N N . THR A 1 85 ? -15.987 6.368 -16.890 1.00 77.44 85 THR A N 1
ATOM 614 C CA . THR A 1 85 ? -14.875 6.925 -16.103 1.00 77.44 85 THR A CA 1
ATOM 615 C C . THR A 1 85 ? -14.128 5.849 -15.322 1.00 77.44 85 THR A C 1
ATOM 617 O O . THR A 1 85 ? -14.741 4.912 -14.806 1.00 77.44 85 THR A O 1
ATOM 620 N N . ASP A 1 86 ? -12.822 6.053 -15.140 1.00 80.44 86 ASP A N 1
ATOM 621 C CA . ASP A 1 86 ? -11.945 5.163 -14.364 1.00 80.44 86 ASP A CA 1
ATOM 622 C C . ASP A 1 86 ? -12.438 4.965 -12.921 1.00 80.44 86 ASP A C 1
ATOM 624 O O . ASP A 1 86 ? -12.249 3.905 -12.329 1.00 80.44 86 ASP A O 1
ATOM 628 N N . ALA A 1 87 ? -13.136 5.958 -12.356 1.00 82.81 87 ALA A N 1
ATOM 629 C CA . ALA A 1 87 ? -13.666 5.903 -10.996 1.00 82.81 87 ALA A CA 1
ATOM 630 C C . ALA A 1 87 ? -14.664 4.752 -10.783 1.00 82.81 87 ALA A C 1
ATOM 632 O O . ALA A 1 87 ? -14.709 4.184 -9.692 1.00 82.81 87 ALA A O 1
ATOM 633 N N . LEU A 1 88 ? -15.473 4.406 -11.795 1.00 84.81 88 LEU A N 1
ATOM 634 C CA . LEU A 1 88 ? -16.404 3.280 -11.691 1.00 84.81 88 LEU A CA 1
ATOM 635 C C . LEU A 1 88 ? -15.658 1.942 -11.722 1.00 84.81 88 LEU A C 1
ATOM 637 O O . LEU A 1 88 ? -15.940 1.073 -10.899 1.00 84.81 88 LEU A O 1
ATOM 641 N N . GLU A 1 89 ? -14.683 1.802 -12.623 1.00 84.94 89 GLU A N 1
ATOM 642 C CA . GLU A 1 89 ? -13.857 0.594 -12.715 1.00 84.94 89 GLU A CA 1
ATOM 643 C C . GLU A 1 89 ? -13.047 0.365 -11.436 1.00 84.94 89 GLU A C 1
ATOM 645 O O . GLU A 1 89 ? -12.977 -0.755 -10.937 1.00 84.94 89 GLU A O 1
ATOM 650 N N . MET A 1 90 ? -12.462 1.425 -10.868 1.00 85.44 90 MET A N 1
ATOM 651 C CA . MET A 1 90 ? -11.730 1.352 -9.601 1.00 85.44 90 MET A CA 1
ATOM 652 C C . MET A 1 90 ? -12.635 0.895 -8.455 1.00 85.44 90 MET A C 1
ATOM 654 O O . MET A 1 90 ? -12.256 0.007 -7.694 1.00 85.44 90 MET A O 1
ATOM 658 N N . ALA A 1 91 ? -13.844 1.458 -8.356 1.00 90.31 91 ALA A N 1
ATOM 659 C CA . ALA A 1 91 ? -14.802 1.067 -7.327 1.00 90.31 91 ALA A CA 1
ATOM 660 C C . ALA A 1 91 ? -15.232 -0.404 -7.477 1.00 90.31 91 ALA A C 1
ATOM 662 O O . ALA A 1 91 ? -15.344 -1.121 -6.484 1.00 90.31 91 ALA A O 1
ATOM 663 N N . GLN A 1 92 ? -15.432 -0.875 -8.711 1.00 89.50 92 GLN A N 1
ATOM 664 C CA . GLN A 1 92 ? -15.757 -2.276 -8.992 1.00 89.50 92 GLN A CA 1
ATOM 665 C C . GLN A 1 92 ? -14.605 -3.215 -8.623 1.00 89.50 92 GLN A C 1
ATOM 667 O O . GLN A 1 92 ? -14.838 -4.184 -7.904 1.00 89.50 92 GLN A O 1
ATOM 672 N N . ARG A 1 93 ? -13.364 -2.900 -9.024 1.00 88.44 93 ARG A N 1
ATOM 673 C CA . ARG A 1 93 ? -12.171 -3.685 -8.652 1.00 88.44 93 ARG A CA 1
ATOM 674 C C . ARG A 1 93 ? -12.024 -3.801 -7.139 1.00 88.44 93 ARG A C 1
ATOM 676 O O . ARG A 1 93 ? -11.771 -4.889 -6.629 1.00 88.44 93 ARG A O 1
ATOM 683 N N . GLU A 1 94 ? -12.220 -2.698 -6.420 1.00 92.81 94 GLU A N 1
ATOM 684 C CA . GLU A 1 94 ? -12.129 -2.678 -4.961 1.00 92.81 94 GLU A CA 1
ATOM 685 C C . GLU A 1 94 ? -13.225 -3.529 -4.301 1.00 92.81 94 GLU A C 1
ATOM 687 O O . GLU A 1 94 ? -12.932 -4.284 -3.373 1.00 92.81 94 GLU A O 1
ATOM 692 N N . ILE A 1 95 ? -14.466 -3.470 -4.801 1.00 93.81 95 ILE A N 1
ATOM 693 C CA . ILE A 1 95 ? -15.571 -4.308 -4.309 1.00 93.81 95 ILE A CA 1
ATOM 694 C C . ILE A 1 95 ? -15.298 -5.789 -4.583 1.00 93.81 95 ILE A C 1
ATOM 696 O O . ILE A 1 95 ? -15.414 -6.607 -3.671 1.00 93.81 95 ILE A O 1
ATOM 700 N N . GLU A 1 96 ? -14.923 -6.140 -5.812 1.00 91.06 96 GLU A N 1
ATOM 701 C CA . GLU A 1 96 ? -14.659 -7.523 -6.217 1.00 91.06 96 GLU A CA 1
ATOM 702 C C . GLU A 1 96 ? -13.511 -8.137 -5.413 1.00 91.06 96 GLU A C 1
ATOM 704 O O . GLU A 1 96 ? -13.642 -9.250 -4.894 1.00 91.06 96 GLU A O 1
ATOM 709 N N . ALA A 1 97 ? -12.408 -7.398 -5.258 1.00 90.00 97 ALA A N 1
ATOM 710 C CA . ALA A 1 97 ? -11.291 -7.805 -4.417 1.00 90.00 97 ALA A CA 1
ATOM 711 C C . ALA A 1 97 ? -11.738 -7.937 -2.952 1.00 90.00 97 ALA A C 1
ATOM 713 O O . ALA A 1 97 ? -11.543 -8.981 -2.333 1.00 90.00 97 ALA A O 1
ATOM 714 N N . GLY A 1 98 ? -12.412 -6.925 -2.402 1.00 91.12 98 GLY A N 1
ATOM 715 C CA . GLY A 1 98 ? -12.856 -6.914 -1.008 1.00 91.12 98 GLY A CA 1
ATOM 716 C C . GLY A 1 98 ? -13.838 -8.035 -0.643 1.00 91.12 98 GLY A C 1
ATOM 717 O O . GLY A 1 98 ? -13.848 -8.488 0.499 1.00 91.12 98 GLY A O 1
ATOM 718 N N . GLN A 1 99 ? -14.644 -8.515 -1.595 1.00 91.81 99 GLN A N 1
ATOM 719 C CA . GLN A 1 99 ? -15.549 -9.657 -1.400 1.00 91.81 99 GLN A CA 1
ATOM 720 C C . GLN A 1 99 ? -14.826 -11.008 -1.341 1.00 91.81 99 GLN A C 1
ATOM 722 O O . GLN A 1 99 ? -15.339 -11.954 -0.744 1.00 91.81 99 GLN A O 1
ATOM 727 N N . GLN A 1 100 ? -13.671 -11.116 -1.996 1.00 90.50 100 GLN A N 1
ATOM 728 C CA . GLN A 1 100 ? -12.962 -12.379 -2.200 1.00 90.50 100 GLN A CA 1
ATOM 729 C C . GLN A 1 100 ? -11.753 -12.549 -1.277 1.00 90.50 100 GLN A C 1
ATOM 731 O O . GLN A 1 100 ? -11.348 -13.679 -0.990 1.00 90.50 100 GLN A O 1
ATOM 736 N N . LEU A 1 101 ? -11.164 -11.442 -0.831 1.00 92.12 101 LEU A N 1
ATOM 737 C CA . LEU A 1 101 ? -9.963 -11.432 -0.011 1.00 92.12 101 LEU A CA 1
ATOM 738 C C . LEU A 1 101 ? -10.319 -11.506 1.476 1.00 92.12 101 LEU A C 1
ATOM 740 O O . LEU A 1 101 ? -11.132 -10.742 1.991 1.00 92.12 101 LEU A O 1
ATOM 744 N N . SER A 1 102 ? -9.666 -12.421 2.190 1.00 94.25 102 SER A N 1
ATOM 745 C CA . SER A 1 102 ? -9.806 -12.561 3.637 1.00 94.25 102 SER A CA 1
ATOM 746 C C . SER A 1 102 ? -8.462 -12.923 4.255 1.00 94.25 102 SER A C 1
ATOM 748 O O . SER A 1 102 ? -7.966 -14.039 4.094 1.00 94.25 102 SER A O 1
ATOM 750 N N . HIS A 1 103 ? -7.856 -11.957 4.943 1.00 97.00 103 HIS A N 1
ATOM 751 C CA . HIS A 1 103 ? -6.548 -12.102 5.571 1.00 97.00 103 HIS A CA 1
ATOM 752 C C . HIS A 1 103 ? -6.432 -11.144 6.774 1.00 97.00 103 HIS A C 1
ATOM 754 O O . HIS A 1 103 ? -6.934 -10.025 6.689 1.00 97.00 103 HIS A O 1
ATOM 760 N N . PRO A 1 104 ? -5.765 -11.519 7.885 1.00 97.56 104 PRO A N 1
ATOM 761 C CA . PRO A 1 104 ? -5.645 -10.671 9.080 1.00 97.56 104 PRO A CA 1
ATOM 762 C C . PRO A 1 104 ? -4.961 -9.315 8.846 1.00 97.56 104 PRO A C 1
ATOM 764 O O . PRO A 1 104 ? -5.191 -8.385 9.608 1.00 97.56 104 PRO A O 1
ATOM 767 N N . ASN A 1 105 ? -4.133 -9.198 7.805 1.00 98.50 105 ASN A N 1
ATOM 768 C CA . ASN A 1 105 ? -3.445 -7.959 7.419 1.00 98.50 105 ASN A CA 1
ATOM 769 C C . ASN A 1 105 ? -4.064 -7.267 6.189 1.00 98.50 105 ASN A C 1
ATOM 771 O O . ASN A 1 105 ? -3.393 -6.470 5.544 1.00 98.50 105 ASN A O 1
ATOM 775 N N . ILE A 1 106 ? -5.311 -7.587 5.833 1.00 98.12 106 ILE A N 1
ATOM 776 C CA . ILE A 1 106 ? -6.070 -6.947 4.747 1.00 98.12 106 ILE A CA 1
ATOM 777 C C . ILE A 1 106 ? -7.383 -6.418 5.322 1.00 98.12 106 ILE A C 1
ATOM 779 O O . ILE A 1 106 ? -8.045 -7.113 6.093 1.00 98.12 106 ILE A O 1
ATOM 783 N N . VAL A 1 107 ? -7.768 -5.194 4.955 1.00 97.31 107 VAL A N 1
ATOM 784 C CA . VAL A 1 107 ? -9.045 -4.626 5.396 1.00 97.31 107 VAL A CA 1
ATOM 785 C C . VAL A 1 107 ? -10.214 -5.449 4.831 1.00 97.31 107 VAL A C 1
ATOM 787 O O . VAL A 1 107 ? -10.280 -5.668 3.621 1.00 97.31 107 VAL A O 1
ATOM 790 N N . PRO A 1 108 ? -11.160 -5.911 5.668 1.00 97.06 108 PRO A N 1
ATOM 791 C CA . PRO A 1 108 ? -12.331 -6.616 5.171 1.00 97.06 108 PRO A CA 1
ATOM 792 C C . PRO A 1 108 ? -13.382 -5.628 4.649 1.00 97.06 108 PRO A C 1
ATOM 794 O O . PRO A 1 108 ? -13.724 -4.656 5.329 1.00 97.06 108 PRO A O 1
ATOM 797 N N . LEU A 1 109 ? -13.966 -5.919 3.485 1.00 96.81 109 LEU A N 1
ATOM 798 C CA . LEU A 1 109 ? -15.162 -5.226 3.004 1.00 96.81 109 LEU A CA 1
ATOM 799 C C . LEU A 1 109 ? -16.396 -5.771 3.737 1.00 96.81 109 LEU A C 1
ATOM 801 O O . LEU A 1 109 ? -16.788 -6.922 3.556 1.00 96.81 109 LEU A O 1
ATOM 805 N N . LEU A 1 110 ? -17.030 -4.946 4.572 1.00 96.62 110 LEU A N 1
ATOM 806 C CA . LEU A 1 110 ? -18.168 -5.369 5.398 1.00 96.62 110 LEU A CA 1
ATOM 807 C C . LEU A 1 110 ? -19.492 -5.377 4.636 1.00 96.62 110 LEU A C 1
ATOM 809 O O . LEU A 1 110 ? -20.381 -6.164 4.968 1.00 96.62 110 LEU A O 1
ATOM 813 N N . ALA A 1 111 ? -19.655 -4.445 3.697 1.00 96.38 111 ALA A N 1
ATOM 814 C CA . ALA A 1 111 ? -20.804 -4.310 2.809 1.00 96.38 111 ALA A CA 1
ATOM 815 C C . ALA A 1 111 ? -20.510 -3.253 1.730 1.00 96.38 111 ALA A C 1
ATOM 817 O O . ALA A 1 111 ? -19.644 -2.400 1.913 1.00 96.38 111 ALA A O 1
ATOM 818 N N . HIS A 1 112 ? -21.268 -3.276 0.636 1.00 96.12 112 HIS A N 1
ATOM 819 C CA . HIS A 1 112 ? -21.266 -2.224 -0.379 1.00 96.12 112 HIS A CA 1
ATOM 820 C C . HIS A 1 112 ? -22.708 -1.878 -0.781 1.00 96.12 112 HIS A C 1
ATOM 822 O O . HIS A 1 112 ? -23.634 -2.647 -0.511 1.00 96.12 112 HIS A O 1
ATOM 828 N N . LEU A 1 113 ? -22.895 -0.716 -1.401 1.00 93.94 113 LEU A N 1
ATOM 829 C CA . LEU A 1 113 ? -24.170 -0.243 -1.936 1.00 93.94 113 LEU A CA 1
ATOM 830 C C . LEU A 1 113 ? -23.899 0.647 -3.152 1.00 93.94 113 LEU A C 1
ATOM 832 O O . LEU A 1 113 ? -23.002 1.483 -3.111 1.00 93.94 113 LEU A O 1
ATOM 836 N N . VAL A 1 114 ? -24.687 0.490 -4.213 1.00 91.56 114 VAL A N 1
ATOM 837 C CA . VAL A 1 114 ? -24.651 1.372 -5.385 1.00 91.56 114 VAL A CA 1
ATOM 838 C C . VAL A 1 114 ? -26.008 2.048 -5.507 1.00 91.56 114 VAL A C 1
ATOM 840 O O . VAL A 1 114 ? -27.026 1.368 -5.616 1.00 91.56 114 VAL A O 1
ATOM 843 N N . GLU A 1 115 ? -26.024 3.377 -5.483 1.00 89.44 115 GLU A N 1
ATOM 844 C CA . GLU A 1 115 ? -27.235 4.182 -5.641 1.00 89.44 115 GLU A CA 1
ATOM 845 C C . GLU A 1 115 ? -27.141 5.037 -6.900 1.00 89.44 115 GLU A C 1
ATOM 847 O O . GLU A 1 115 ? -26.112 5.659 -7.177 1.00 89.44 115 GLU A O 1
ATOM 852 N N . GLU A 1 116 ? -28.232 5.103 -7.660 1.00 86.75 116 GLU A N 1
ATOM 853 C CA . GLU A 1 116 ? -28.333 6.059 -8.756 1.00 86.75 116 GLU A CA 1
ATOM 854 C C . GLU A 1 116 ? -28.349 7.490 -8.216 1.00 86.75 116 GLU A C 1
ATOM 856 O O . GLU A 1 116 ? -29.051 7.832 -7.261 1.00 86.75 116 GLU A O 1
ATOM 861 N N . HIS A 1 117 ? -27.573 8.346 -8.865 1.00 83.62 117 HIS A N 1
ATOM 862 C CA . HIS A 1 117 ? -27.503 9.768 -8.604 1.00 83.62 117 HIS A CA 1
ATOM 863 C C . HIS A 1 117 ? -27.975 10.568 -9.828 1.00 83.62 117 HIS A C 1
ATOM 865 O O . HIS A 1 117 ? -28.355 10.038 -10.874 1.00 83.62 117 HIS A O 1
ATOM 871 N N . ARG A 1 118 ? -28.015 11.895 -9.687 1.00 80.31 118 ARG A N 1
ATOM 872 C CA . ARG A 1 118 ? -28.493 12.800 -10.735 1.00 80.31 118 ARG A CA 1
ATOM 873 C C . ARG A 1 118 ? -27.672 12.645 -12.017 1.00 80.31 118 ARG A C 1
ATOM 875 O O . ARG A 1 118 ? -26.461 12.459 -11.968 1.00 80.31 118 ARG A O 1
ATOM 882 N N . ALA A 1 119 ? -28.351 12.807 -13.153 1.00 78.69 119 ALA A N 1
ATOM 883 C CA . ALA A 1 119 ? -27.744 12.832 -14.486 1.00 78.69 119 ALA A CA 1
ATOM 884 C C . ALA A 1 119 ? -26.949 11.561 -14.860 1.00 78.69 119 ALA A C 1
ATOM 886 O O . ALA A 1 119 ? -25.959 11.649 -15.578 1.00 78.69 119 ALA A O 1
ATOM 887 N N . GLY A 1 120 ? -27.385 10.385 -14.389 1.00 78.19 120 GLY A N 1
ATOM 888 C CA . GLY A 1 120 ? -26.759 9.100 -14.729 1.00 78.19 120 GLY A CA 1
ATOM 889 C C . GLY A 1 120 ? -25.477 8.792 -13.950 1.00 78.19 120 GLY A C 1
ATOM 890 O O . GLY A 1 120 ? -24.873 7.745 -14.162 1.00 78.19 120 GLY A O 1
ATOM 891 N N . ALA A 1 121 ? -25.066 9.668 -13.029 1.00 85.50 121 ALA A N 1
ATOM 892 C CA . ALA A 1 121 ? -24.007 9.353 -12.080 1.00 85.50 121 ALA A CA 1
ATOM 893 C C . ALA A 1 121 ? -24.488 8.311 -11.057 1.00 85.50 121 ALA A C 1
ATOM 895 O O . ALA A 1 121 ? -25.688 8.146 -10.840 1.00 85.50 121 ALA A O 1
ATOM 896 N N . ARG A 1 122 ? -23.560 7.628 -10.390 1.00 87.69 122 ARG A N 1
ATOM 897 C CA . ARG A 1 122 ? -23.845 6.671 -9.314 1.00 87.69 122 ARG A CA 1
ATOM 898 C C . ARG A 1 122 ? -22.987 6.984 -8.103 1.00 87.69 122 ARG A C 1
ATOM 900 O O . ARG A 1 122 ? -21.805 7.289 -8.248 1.00 87.69 122 ARG A O 1
ATOM 907 N N . TYR A 1 123 ? -23.566 6.874 -6.915 1.00 90.81 123 TYR A N 1
ATOM 908 C CA . TYR A 1 123 ? -22.778 6.782 -5.698 1.00 90.81 123 TYR A CA 1
ATOM 909 C C . TYR A 1 123 ? -22.471 5.321 -5.404 1.00 90.81 123 TYR A C 1
ATOM 911 O O . TYR A 1 123 ? -23.378 4.498 -5.307 1.00 90.81 123 TYR A O 1
ATOM 919 N N . VAL A 1 124 ? -21.189 5.012 -5.236 1.00 93.06 124 VAL A N 1
ATOM 920 C CA . VAL A 1 124 ? -20.729 3.711 -4.754 1.00 93.06 124 VAL A CA 1
ATOM 921 C C . VAL A 1 124 ? -20.261 3.873 -3.316 1.00 93.06 124 VAL A C 1
ATOM 923 O O . VAL A 1 124 ? -19.356 4.656 -3.030 1.00 93.06 124 VAL A O 1
ATOM 926 N N . TYR A 1 125 ? -20.894 3.142 -2.409 1.00 94.69 125 TYR A N 1
ATOM 927 C CA . TYR A 1 125 ? -20.586 3.109 -0.989 1.00 94.69 125 TYR A CA 1
ATOM 928 C C . TYR A 1 125 ? -19.919 1.787 -0.628 1.00 94.69 125 TYR A C 1
ATOM 930 O O . TYR A 1 125 ? -20.398 0.721 -1.012 1.00 94.69 125 TYR A O 1
ATOM 938 N N . MET A 1 126 ? -18.858 1.852 0.167 1.00 95.94 126 MET A N 1
ATOM 939 C CA . MET A 1 126 ? -18.157 0.695 0.717 1.00 95.94 126 MET A CA 1
ATOM 940 C C . MET A 1 126 ? -17.960 0.891 2.217 1.00 95.94 126 MET A C 1
ATOM 942 O O . MET A 1 126 ? -17.525 1.954 2.667 1.00 95.94 126 MET A O 1
ATOM 946 N N . LEU A 1 127 ? -18.319 -0.128 2.991 1.00 97.38 127 LEU A N 1
ATOM 947 C CA . LEU A 1 127 ? -18.263 -0.112 4.445 1.00 97.38 127 LEU A CA 1
ATOM 948 C C . LEU A 1 127 ? -17.086 -0.945 4.942 1.00 97.38 127 LEU A C 1
ATOM 950 O O . LEU A 1 127 ? -16.984 -2.129 4.622 1.00 97.38 127 LEU A O 1
ATOM 954 N N . PHE A 1 128 ? -16.268 -0.350 5.801 1.00 97.44 128 PHE A N 1
ATOM 955 C CA . PHE A 1 128 ? -15.082 -0.967 6.383 1.00 97.44 128 PHE A CA 1
ATOM 956 C C . PHE A 1 128 ? -15.068 -0.794 7.908 1.00 97.44 128 PHE A C 1
ATOM 958 O O . PHE A 1 128 ? -15.719 0.119 8.436 1.00 97.44 128 PHE A O 1
ATOM 965 N N . PRO A 1 129 ? -14.323 -1.636 8.649 1.00 97.38 129 PRO A N 1
ATOM 966 C CA . PRO A 1 129 ? -14.002 -1.344 10.040 1.00 97.38 129 PRO A CA 1
ATOM 967 C C . PRO A 1 129 ? -13.287 0.007 10.158 1.00 97.38 129 PRO A C 1
ATOM 969 O O . PRO A 1 129 ? -12.519 0.391 9.276 1.00 97.38 129 PRO A O 1
ATOM 972 N N . LEU A 1 130 ? -13.523 0.722 11.257 1.00 96.88 130 LEU A N 1
ATOM 973 C CA . LEU A 1 130 ? -12.746 1.912 11.582 1.00 96.88 130 LEU A CA 1
ATOM 974 C C . LEU A 1 130 ? -11.478 1.512 12.345 1.00 96.88 130 LEU A C 1
ATOM 976 O O . LEU A 1 130 ? -11.572 0.874 13.389 1.00 96.88 130 LEU A O 1
ATOM 980 N N . TYR A 1 131 ? -10.318 1.956 11.868 1.00 95.94 131 TYR A N 1
ATOM 981 C CA . TYR A 1 131 ? -9.033 1.777 12.545 1.00 95.94 131 TYR A CA 1
ATOM 982 C C . TYR A 1 131 ? -8.575 3.095 13.166 1.00 95.94 131 TYR A C 1
ATOM 984 O O . TYR A 1 131 ? -8.274 4.058 12.457 1.00 95.94 131 TYR A O 1
ATOM 992 N N . LYS A 1 132 ? -8.557 3.168 14.501 1.00 94.19 132 LYS A N 1
ATOM 993 C CA . LYS A 1 132 ? -8.422 4.449 15.224 1.00 94.19 132 LYS A CA 1
ATOM 994 C C . LYS A 1 132 ? -6.993 4.970 15.303 1.00 94.19 132 LYS A C 1
ATOM 996 O O . LYS A 1 132 ? -6.796 6.144 15.604 1.00 94.19 132 LYS A O 1
ATOM 1001 N N . GLN A 1 133 ? -6.014 4.110 15.036 1.00 94.94 133 GLN A N 1
ATOM 1002 C CA . GLN A 1 133 ? -4.594 4.458 15.076 1.00 94.94 133 GLN A CA 1
ATOM 1003 C C . GLN A 1 133 ? -4.112 5.164 13.797 1.00 94.94 133 GLN A C 1
ATOM 1005 O O . GLN A 1 133 ? -2.962 5.588 13.743 1.00 94.94 133 GLN A O 1
ATOM 1010 N N . GLY A 1 134 ? -4.983 5.332 12.794 1.00 94.06 134 GLY A N 1
ATOM 1011 C CA . GLY A 1 134 ? -4.638 5.990 11.534 1.00 94.06 134 GLY A CA 1
ATOM 1012 C C . GLY A 1 134 ? -3.779 5.114 10.621 1.00 94.06 134 GLY A C 1
ATOM 1013 O O . GLY A 1 134 ? -3.749 3.889 10.767 1.00 94.06 134 GLY A O 1
ATOM 1014 N N . ASN A 1 135 ? -3.113 5.749 9.657 1.00 96.25 135 ASN A N 1
ATOM 1015 C CA . ASN A 1 135 ? -2.232 5.086 8.695 1.00 96.25 135 ASN A CA 1
ATOM 1016 C C . ASN A 1 135 ? -0.742 5.303 9.027 1.00 96.25 135 ASN A C 1
ATOM 1018 O O . ASN A 1 135 ? -0.375 6.118 9.878 1.00 96.25 135 ASN A O 1
ATOM 1022 N N . LEU A 1 136 ? 0.136 4.566 8.342 1.00 97.69 136 LEU A N 1
ATOM 1023 C CA . LEU A 1 136 ? 1.583 4.680 8.539 1.00 97.69 136 LEU A CA 1
ATOM 1024 C C . LEU A 1 136 ? 2.175 6.002 8.033 1.00 97.69 136 LEU A C 1
ATOM 1026 O O . LEU A 1 136 ? 3.263 6.366 8.477 1.00 97.69 136 LEU A O 1
ATOM 1030 N N . LEU A 1 137 ? 1.506 6.711 7.118 1.00 96.12 137 LEU A N 1
ATOM 1031 C CA . LEU A 1 137 ? 1.976 8.010 6.631 1.00 96.12 137 LEU A CA 1
ATOM 1032 C C . LEU A 1 137 ? 1.882 9.051 7.748 1.00 96.12 137 LEU A C 1
ATOM 1034 O O . LEU A 1 137 ? 2.882 9.692 8.055 1.00 96.12 137 LEU A O 1
ATOM 1038 N N . ASP A 1 138 ? 0.728 9.137 8.411 1.00 94.81 138 ASP A N 1
ATOM 1039 C CA . ASP A 1 1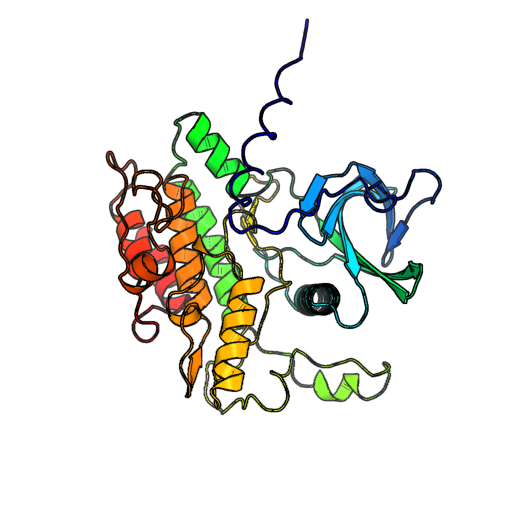38 ? 0.504 10.037 9.547 1.00 94.81 138 ASP A CA 1
ATOM 1040 C C . ASP A 1 138 ? 1.472 9.722 10.698 1.00 94.81 138 ASP A C 1
ATOM 1042 O O . ASP A 1 138 ? 2.042 10.622 11.320 1.00 94.81 138 ASP A O 1
ATOM 1046 N N . LEU A 1 139 ? 1.706 8.429 10.963 1.00 95.50 139 LEU A N 1
ATOM 1047 C CA . LEU A 1 139 ? 2.677 7.989 11.965 1.00 95.50 139 LEU A CA 1
ATOM 1048 C C . LEU A 1 139 ? 4.107 8.419 11.605 1.00 95.50 139 LEU A C 1
ATOM 1050 O O . LEU A 1 139 ? 4.830 8.914 12.469 1.00 95.50 139 LEU A O 1
ATOM 1054 N N . SER A 1 140 ? 4.513 8.221 10.349 1.00 94.88 140 SER A N 1
ATOM 1055 C CA . SER A 1 140 ? 5.844 8.581 9.856 1.00 94.88 140 SER A CA 1
ATOM 1056 C C . SER A 1 140 ? 6.066 10.094 9.911 1.00 94.88 140 SER A C 1
ATOM 1058 O O . SER A 1 140 ? 7.066 10.536 10.472 1.00 94.88 140 SER A O 1
ATOM 1060 N N . MET A 1 141 ? 5.094 10.889 9.452 1.00 93.88 141 MET A N 1
ATOM 1061 C CA . MET A 1 141 ? 5.134 12.353 9.539 1.00 93.88 141 MET A CA 1
ATOM 1062 C C . MET A 1 141 ? 5.294 12.824 10.985 1.00 93.88 141 MET A C 1
ATOM 1064 O O . MET A 1 141 ? 6.189 13.612 11.281 1.00 93.88 141 MET A O 1
ATOM 1068 N N . ARG A 1 142 ? 4.497 12.278 11.911 1.00 94.50 142 ARG A N 1
ATOM 1069 C CA . ARG A 1 142 ? 4.592 12.617 13.336 1.00 94.50 142 ARG A CA 1
ATOM 1070 C C . ARG A 1 142 ? 5.958 12.263 13.934 1.00 94.50 142 ARG A C 1
ATOM 1072 O O . ARG A 1 142 ? 6.487 13.033 14.732 1.00 94.50 142 ARG A O 1
ATOM 1079 N N . ALA A 1 143 ? 6.520 11.107 13.582 1.00 93.75 143 ALA A N 1
ATOM 1080 C CA . ALA A 1 143 ? 7.853 10.697 14.028 1.00 93.75 143 ALA A CA 1
ATOM 1081 C C . ALA A 1 143 ? 8.933 11.679 13.537 1.00 93.75 143 ALA A C 1
ATOM 1083 O O . ALA A 1 143 ? 9.785 12.112 14.315 1.00 93.75 143 ALA A O 1
ATOM 1084 N N . THR A 1 144 ? 8.849 12.101 12.271 1.00 91.00 144 THR A N 1
ATOM 1085 C CA . THR A 1 144 ? 9.743 13.105 11.681 1.00 91.00 144 THR A CA 1
ATOM 1086 C C . THR A 1 144 ? 9.597 14.476 12.345 1.00 91.00 144 THR A C 1
ATOM 1088 O O . THR A 1 144 ? 10.607 15.082 12.694 1.00 91.00 144 THR A O 1
ATOM 1091 N N . GLU A 1 145 ? 8.370 14.952 12.575 1.00 92.94 145 GLU A N 1
ATOM 1092 C CA . GLU A 1 145 ? 8.096 16.234 13.245 1.00 92.94 145 GLU A CA 1
ATOM 1093 C C . GLU A 1 145 ? 8.652 16.287 14.673 1.00 92.94 145 GLU A C 1
ATOM 1095 O O . GLU A 1 145 ? 9.160 17.320 15.110 1.00 92.94 145 GLU A O 1
ATOM 1100 N N . LEU A 1 146 ? 8.571 15.170 15.400 1.00 94.38 146 LEU A N 1
ATOM 1101 C CA . LEU A 1 146 ? 9.116 15.049 16.752 1.00 94.38 146 LEU A CA 1
ATOM 1102 C C . LEU A 1 146 ? 10.635 14.829 16.768 1.00 94.38 146 LEU A C 1
ATOM 1104 O O . LEU A 1 146 ? 11.252 14.954 17.825 1.00 94.38 146 LEU A O 1
ATOM 1108 N N . GLY A 1 147 ? 11.247 14.508 15.624 1.00 92.31 147 GLY A N 1
ATOM 1109 C CA . GLY A 1 147 ? 12.649 14.100 15.555 1.00 92.31 147 GLY A CA 1
ATOM 1110 C C . GLY A 1 147 ? 12.923 12.783 16.290 1.00 92.31 147 GLY A C 1
ATOM 1111 O O . GLY A 1 147 ? 14.048 12.548 16.727 1.00 92.31 147 GLY A O 1
ATOM 1112 N N . GLU A 1 148 ? 11.901 11.938 16.444 1.00 93.69 148 GLU A N 1
ATOM 1113 C CA . GLU A 1 148 ? 11.962 10.656 17.148 1.00 93.69 148 GLU A CA 1
ATOM 1114 C C . GLU A 1 148 ? 11.742 9.515 16.144 1.00 93.69 148 GLU A C 1
ATOM 1116 O O . GLU A 1 148 ? 10.598 9.218 15.793 1.00 93.69 148 GLU A O 1
ATOM 1121 N N . PRO A 1 149 ? 12.816 8.859 15.660 1.00 94.19 149 PRO A N 1
ATOM 1122 C CA . PRO A 1 149 ? 12.692 7.732 14.744 1.00 94.19 149 PRO A CA 1
ATOM 1123 C C . PRO A 1 149 ? 11.869 6.591 15.351 1.00 94.19 149 PRO A C 1
ATOM 1125 O O . PRO A 1 149 ? 11.981 6.288 16.544 1.00 94.19 149 PRO A O 1
ATOM 1128 N N . LEU A 1 150 ? 11.076 5.915 14.517 1.00 96.69 150 LEU A N 1
ATOM 1129 C CA . LEU A 1 150 ? 10.360 4.706 14.924 1.00 96.69 150 LEU A CA 1
ATOM 1130 C C . LEU A 1 150 ? 11.360 3.621 15.342 1.00 96.69 150 LEU A C 1
ATOM 1132 O O . LEU A 1 150 ? 12.458 3.532 14.801 1.00 96.69 150 LEU A O 1
ATOM 1136 N N . SER A 1 151 ? 10.995 2.761 16.294 1.00 96.69 151 SER A N 1
ATOM 1137 C CA . SER A 1 151 ? 11.904 1.684 16.694 1.00 96.69 151 SER A CA 1
ATOM 1138 C C . SER A 1 151 ? 12.065 0.652 15.572 1.00 96.69 151 SER A C 1
ATOM 1140 O O . SER A 1 151 ? 11.099 0.285 14.901 1.00 96.69 151 SER A O 1
ATOM 1142 N N . GLU A 1 152 ? 13.282 0.125 15.404 1.00 96.00 152 GLU A N 1
ATOM 1143 C CA . GLU A 1 152 ? 13.559 -0.931 14.417 1.00 96.00 152 GLU A CA 1
ATOM 1144 C C . GLU A 1 152 ? 12.655 -2.158 14.632 1.00 96.00 152 GLU A C 1
ATOM 1146 O O . GLU A 1 152 ? 12.143 -2.734 13.676 1.00 96.00 152 GLU A O 1
ATOM 1151 N N . GLU A 1 153 ? 12.387 -2.521 15.890 1.00 95.38 153 GLU A N 1
ATOM 1152 C CA . GLU A 1 153 ? 11.472 -3.615 16.238 1.00 95.38 153 GLU A CA 1
ATOM 1153 C C . GLU A 1 153 ? 10.056 -3.380 15.693 1.00 95.38 153 GLU A C 1
ATOM 1155 O O . GLU A 1 153 ? 9.457 -4.292 15.116 1.00 95.38 153 GLU A O 1
ATOM 1160 N N . PHE A 1 154 ? 9.532 -2.160 15.845 1.00 96.81 154 PHE A N 1
ATOM 1161 C CA . PHE A 1 154 ? 8.215 -1.793 15.337 1.00 96.81 154 PHE A CA 1
ATOM 1162 C C . PHE A 1 154 ? 8.183 -1.809 13.806 1.00 96.81 154 PHE A C 1
ATOM 1164 O O . PHE A 1 154 ? 7.281 -2.416 13.227 1.00 96.81 154 PHE A O 1
ATOM 1171 N N . ILE A 1 155 ? 9.190 -1.209 13.159 1.00 97.19 155 ILE A N 1
ATOM 1172 C CA . ILE A 1 155 ? 9.320 -1.186 11.696 1.00 97.19 155 ILE A CA 1
ATOM 1173 C C . ILE A 1 155 ? 9.287 -2.610 11.144 1.00 97.19 155 ILE A C 1
ATOM 1175 O O . ILE A 1 155 ? 8.495 -2.899 10.249 1.00 97.19 155 ILE A O 1
ATOM 1179 N N . ILE A 1 156 ? 10.095 -3.523 11.693 1.00 96.00 156 ILE A N 1
ATOM 1180 C CA . ILE A 1 156 ? 10.144 -4.903 11.200 1.00 96.00 156 ILE A CA 1
ATOM 1181 C C . ILE A 1 156 ? 8.824 -5.634 11.490 1.00 96.00 156 ILE A C 1
ATOM 1183 O O . ILE A 1 156 ? 8.351 -6.385 10.638 1.00 96.00 156 ILE A O 1
ATOM 1187 N N . HIS A 1 157 ? 8.193 -5.416 12.648 1.00 96.25 157 HIS A N 1
ATOM 1188 C CA . HIS A 1 157 ? 6.896 -6.024 12.963 1.00 96.25 157 HIS A CA 1
ATOM 1189 C C . HIS A 1 157 ? 5.815 -5.635 11.943 1.00 96.25 157 HIS A C 1
ATOM 1191 O O . HIS A 1 157 ? 5.166 -6.507 11.361 1.00 96.25 157 HIS A O 1
ATOM 1197 N N . VAL A 1 158 ? 5.671 -4.335 11.680 1.00 97.69 158 VAL A N 1
ATOM 1198 C CA . VAL A 1 158 ? 4.752 -3.796 10.670 1.00 97.69 158 VAL A CA 1
ATOM 1199 C C . VAL A 1 158 ? 5.113 -4.319 9.280 1.00 97.69 158 VAL A C 1
ATOM 1201 O O . VAL A 1 158 ? 4.261 -4.830 8.555 1.00 97.69 158 VAL A O 1
ATOM 1204 N N . PHE A 1 159 ? 6.392 -4.283 8.916 1.00 97.94 159 PHE A N 1
ATOM 1205 C CA . PHE A 1 159 ? 6.860 -4.754 7.618 1.00 97.94 159 PHE A CA 1
ATOM 1206 C C . PHE A 1 159 ? 6.507 -6.227 7.362 1.00 97.94 159 PHE A C 1
ATOM 1208 O O . PHE A 1 159 ? 6.090 -6.589 6.261 1.00 97.94 159 PHE A O 1
ATOM 1215 N N . ARG A 1 160 ? 6.592 -7.083 8.389 1.00 97.12 160 ARG A N 1
ATOM 1216 C CA . ARG A 1 160 ? 6.212 -8.503 8.295 1.00 97.12 160 ARG A CA 1
ATOM 1217 C C . ARG A 1 160 ? 4.734 -8.705 8.002 1.00 97.12 160 ARG A C 1
ATOM 1219 O O . ARG A 1 160 ? 4.407 -9.557 7.182 1.00 97.12 160 ARG A O 1
ATOM 1226 N N . GLY A 1 161 ? 3.853 -7.950 8.655 1.00 98.06 161 GLY A N 1
ATOM 1227 C CA . GLY A 1 161 ? 2.417 -8.058 8.398 1.00 98.06 161 GLY A CA 1
ATOM 1228 C C . GLY A 1 161 ? 2.046 -7.599 6.985 1.00 98.06 161 GLY A C 1
ATOM 1229 O O . GLY A 1 161 ? 1.231 -8.244 6.328 1.00 98.06 161 GLY A O 1
ATOM 1230 N N . ILE A 1 162 ? 2.715 -6.560 6.467 1.00 98.56 162 ILE A N 1
ATOM 1231 C CA . ILE A 1 162 ? 2.562 -6.133 5.065 1.00 98.56 162 ILE A CA 1
ATOM 1232 C C . ILE A 1 162 ? 3.062 -7.231 4.114 1.00 98.56 162 ILE A C 1
ATOM 1234 O O . ILE A 1 162 ? 2.373 -7.569 3.153 1.00 98.56 162 ILE A O 1
ATOM 1238 N N . CYS A 1 163 ? 4.216 -7.846 4.400 1.00 98.44 163 CYS A N 1
ATOM 1239 C CA . CYS A 1 163 ? 4.716 -8.968 3.602 1.00 98.44 163 CYS A CA 1
ATOM 1240 C C . CYS A 1 163 ? 3.732 -10.144 3.572 1.00 98.44 163 CYS A C 1
ATOM 1242 O O . CYS A 1 163 ? 3.528 -10.726 2.512 1.00 98.44 163 CYS A O 1
ATOM 1244 N N . ALA A 1 164 ? 3.107 -10.478 4.705 1.00 98.00 164 ALA A N 1
ATOM 1245 C CA . ALA A 1 164 ? 2.113 -11.548 4.778 1.00 98.00 164 ALA A CA 1
ATOM 1246 C C . ALA A 1 164 ? 0.868 -11.242 3.924 1.00 98.00 164 ALA A C 1
ATOM 1248 O O . ALA A 1 164 ? 0.380 -12.114 3.208 1.00 98.00 164 ALA A O 1
ATOM 1249 N N . ALA A 1 165 ? 0.386 -9.992 3.937 1.00 98.12 165 ALA A N 1
ATOM 1250 C CA . ALA A 1 165 ? -0.700 -9.562 3.053 1.00 98.12 165 ALA A CA 1
ATOM 1251 C C . ALA A 1 165 ? -0.324 -9.691 1.566 1.00 98.12 165 ALA A C 1
ATOM 1253 O O . ALA A 1 165 ? -1.124 -10.177 0.768 1.00 98.12 165 ALA A O 1
ATOM 1254 N N . LEU A 1 166 ? 0.898 -9.296 1.195 1.00 98.00 166 LEU A N 1
ATOM 1255 C CA . LEU A 1 166 ? 1.387 -9.418 -0.180 1.00 98.00 166 LEU A CA 1
ATOM 1256 C C . LEU A 1 166 ? 1.590 -10.875 -0.602 1.00 98.00 166 LEU A C 1
ATOM 1258 O O . LEU A 1 166 ? 1.210 -11.232 -1.709 1.00 98.00 166 LEU A O 1
ATOM 1262 N N . GLU A 1 167 ? 2.117 -11.738 0.266 1.00 96.69 167 GLU A N 1
ATOM 1263 C CA . GLU A 1 167 ? 2.222 -13.177 -0.007 1.00 96.69 167 GLU A CA 1
ATOM 1264 C C . GLU A 1 167 ? 0.847 -13.797 -0.276 1.00 96.69 167 GLU A C 1
ATOM 1266 O O . GLU A 1 167 ? 0.688 -14.553 -1.238 1.00 96.69 167 GLU A O 1
ATOM 1271 N N . TYR A 1 168 ? -0.162 -13.418 0.514 1.00 95.88 168 TYR A N 1
ATOM 1272 C CA . TYR A 1 168 ? -1.544 -13.833 0.295 1.00 95.88 168 TYR A CA 1
ATOM 1273 C C . TYR A 1 168 ? -2.085 -13.374 -1.071 1.00 95.88 168 TYR A C 1
ATOM 1275 O O . TYR A 1 168 ? -2.650 -14.187 -1.801 1.00 95.88 168 TYR A O 1
ATOM 1283 N N . LEU A 1 169 ? -1.875 -12.107 -1.450 1.00 94.75 169 LEU A N 1
ATOM 1284 C CA . LEU A 1 169 ? -2.295 -11.577 -2.756 1.00 94.75 169 LEU A CA 1
ATOM 1285 C C . LEU A 1 169 ? -1.561 -12.254 -3.918 1.00 94.75 169 LEU A C 1
ATOM 1287 O O . LEU A 1 169 ? -2.183 -12.695 -4.883 1.00 94.75 169 LEU A O 1
ATOM 1291 N N . HIS A 1 170 ? -0.238 -12.373 -3.825 1.00 94.44 170 HIS A N 1
ATOM 1292 C CA . HIS A 1 170 ? 0.615 -12.903 -4.891 1.00 94.44 170 HIS A CA 1
ATOM 1293 C C . HIS A 1 170 ? 0.377 -14.401 -5.118 1.00 94.44 170 HIS A C 1
ATOM 1295 O O . HIS A 1 170 ? 0.577 -14.894 -6.225 1.00 94.44 170 HIS A O 1
ATOM 1301 N N . GLY A 1 171 ? -0.085 -15.118 -4.089 1.00 90.06 171 GLY A N 1
ATOM 1302 C CA . GLY A 1 171 ? -0.522 -16.512 -4.168 1.00 90.06 171 GLY A CA 1
ATOM 1303 C C . GLY A 1 171 ? -2.022 -16.709 -4.419 1.00 90.06 171 GLY A C 1
ATOM 1304 O O . GLY A 1 171 ? -2.474 -17.859 -4.409 1.00 90.06 171 GLY A O 1
ATOM 1305 N N . TYR A 1 172 ? -2.801 -15.635 -4.599 1.00 86.25 172 TYR A N 1
ATOM 1306 C CA . TYR A 1 172 ? -4.260 -15.701 -4.678 1.00 86.25 172 TYR A CA 1
ATOM 1307 C C . TYR A 1 172 ? -4.745 -16.455 -5.922 1.00 86.25 172 TYR A C 1
ATOM 1309 O O . TYR A 1 172 ? -4.695 -15.953 -7.045 1.00 86.25 172 TYR A O 1
ATOM 1317 N N . LYS A 1 173 ? -5.310 -17.645 -5.706 1.00 80.94 173 LYS A N 1
ATOM 1318 C CA . LYS A 1 173 ? -5.979 -18.426 -6.748 1.00 80.94 173 LYS A CA 1
ATOM 1319 C C . LYS A 1 173 ? -7.472 -18.180 -6.688 1.00 80.94 173 LYS A C 1
ATOM 1321 O O . LYS A 1 173 ? -8.089 -18.344 -5.637 1.00 80.94 173 LYS A O 1
ATOM 1326 N N . GLN A 1 174 ? -8.050 -17.847 -7.830 1.00 64.94 174 GLN A N 1
ATOM 1327 C CA . GLN A 1 174 ? -9.494 -17.724 -7.927 1.00 64.94 174 GLN A CA 1
ATOM 1328 C C . GLN A 1 174 ? -10.173 -19.070 -7.674 1.00 64.94 174 GLN A C 1
ATOM 1330 O O . GLN A 1 174 ? -9.643 -20.095 -8.108 1.00 64.94 174 GLN A O 1
ATOM 1335 N N . PRO A 1 175 ? -11.334 -19.093 -7.003 1.00 58.38 175 PRO A N 1
ATOM 1336 C CA . PRO A 1 175 ? -12.074 -20.328 -6.813 1.00 58.38 175 PRO A CA 1
ATOM 1337 C C . PRO A 1 175 ? -12.545 -20.906 -8.158 1.00 58.38 175 PRO A C 1
ATOM 1339 O O . PRO A 1 175 ? -13.173 -20.207 -8.961 1.00 58.38 175 PRO A O 1
ATOM 1342 N N . ASP A 1 176 ? -12.278 -22.197 -8.379 1.00 42.56 176 ASP A N 1
ATOM 1343 C CA . ASP A 1 176 ? -12.782 -22.948 -9.533 1.00 42.56 176 ASP A CA 1
ATOM 1344 C C . ASP A 1 176 ? -14.324 -22.874 -9.585 1.00 42.56 176 ASP A C 1
ATOM 1346 O O . ASP A 1 176 ? -15.004 -23.148 -8.595 1.00 42.56 176 ASP A O 1
ATOM 1350 N N . GLY A 1 177 ? -14.889 -22.497 -10.740 1.00 42.69 177 GLY A N 1
ATOM 1351 C CA . GLY A 1 177 ? -16.345 -22.446 -10.969 1.00 42.69 177 GLY A CA 1
ATOM 1352 C C . GLY A 1 177 ? -17.019 -21.071 -10.825 1.00 42.69 177 GLY A C 1
ATOM 1353 O O . GLY A 1 177 ? -18.203 -20.949 -11.144 1.00 42.69 177 GLY A O 1
ATOM 1354 N N . ALA A 1 178 ? -16.291 -20.012 -10.445 1.00 45.16 178 ALA A N 1
ATOM 1355 C CA . ALA A 1 178 ? -16.832 -18.643 -10.431 1.00 45.16 178 ALA A CA 1
ATOM 1356 C C . ALA A 1 178 ? -17.276 -18.155 -11.830 1.00 45.16 178 ALA A C 1
ATOM 1358 O O . ALA A 1 178 ? -18.218 -17.375 -11.948 1.00 45.16 178 ALA A O 1
ATOM 1359 N N . VAL A 1 179 ? -16.657 -18.682 -12.893 1.00 43.78 179 VAL A N 1
ATOM 1360 C CA . VAL A 1 179 ? -16.988 -18.362 -14.293 1.00 43.78 179 VAL A CA 1
ATOM 1361 C C . VAL A 1 179 ? -18.321 -18.997 -14.736 1.00 43.78 179 VAL A C 1
ATOM 1363 O O . VAL A 1 179 ? -19.022 -18.437 -15.573 1.00 43.78 179 VAL A O 1
ATOM 1366 N N . GLU A 1 180 ? -18.725 -20.135 -14.155 1.00 32.25 180 GLU A N 1
ATOM 1367 C CA . GLU A 1 180 ? -19.945 -20.856 -14.567 1.00 32.25 180 GLU A CA 1
ATOM 1368 C C . GLU A 1 180 ? -21.202 -20.448 -13.777 1.00 32.25 180 GLU A C 1
ATOM 1370 O O . GLU A 1 180 ? -22.308 -20.472 -14.324 1.00 32.25 180 GLU A O 1
ATOM 1375 N N . ALA A 1 181 ? -21.060 -20.037 -12.511 1.00 33.66 181 ALA A N 1
ATOM 1376 C CA . ALA A 1 181 ? -22.188 -19.591 -11.682 1.00 33.66 181 ALA A CA 1
ATOM 1377 C C . ALA A 1 181 ? -22.655 -18.159 -12.016 1.00 33.66 181 ALA A C 1
ATOM 1379 O O . ALA A 1 181 ? -23.849 -17.858 -11.932 1.00 33.66 181 ALA A O 1
ATOM 1380 N N . ALA A 1 182 ? -21.735 -17.303 -12.467 1.00 38.38 182 ALA A N 1
ATOM 1381 C CA . ALA A 1 182 ? -22.006 -15.948 -12.945 1.00 38.38 182 ALA A CA 1
ATOM 1382 C C . ALA A 1 182 ? -22.932 -15.911 -14.179 1.00 38.38 182 ALA A C 1
ATOM 1384 O O . ALA A 1 182 ? -23.734 -14.993 -14.335 1.00 38.38 182 ALA A O 1
ATOM 1385 N N . GLY A 1 183 ? -22.888 -16.946 -15.023 1.00 30.98 183 GLY A N 1
ATOM 1386 C CA . GLY A 1 183 ? -23.623 -16.998 -16.289 1.00 30.98 183 GLY A CA 1
ATOM 1387 C C . GLY A 1 183 ? -25.119 -17.316 -16.192 1.00 30.98 183 GLY A C 1
ATOM 1388 O O . GLY A 1 183 ? -25.754 -17.476 -17.234 1.00 30.98 183 GLY A O 1
ATOM 1389 N N . ARG A 1 184 ? -25.706 -17.473 -14.993 1.00 32.72 184 ARG A N 1
ATOM 1390 C CA . ARG A 1 184 ? -27.111 -17.919 -14.879 1.00 32.72 184 ARG A CA 1
ATOM 1391 C C . ARG A 1 184 ? -28.066 -17.032 -14.087 1.00 32.72 184 ARG A C 1
ATOM 1393 O O . ARG A 1 184 ? -29.264 -17.249 -14.256 1.00 32.72 184 ARG A O 1
ATOM 1400 N N . GLN A 1 185 ? -27.630 -16.046 -13.290 1.00 31.23 185 GLN A N 1
ATOM 1401 C CA . GLN A 1 185 ? -28.592 -15.223 -12.523 1.00 31.23 185 GLN A CA 1
ATOM 1402 C C . GLN A 1 185 ? -28.284 -13.728 -12.309 1.00 31.23 185 GLN A C 1
ATOM 1404 O O . GLN A 1 185 ? -29.130 -13.064 -11.713 1.00 31.23 185 GLN A O 1
ATOM 1409 N N . HIS A 1 186 ? -27.193 -13.138 -12.808 1.00 32.91 186 HIS A N 1
ATOM 1410 C CA . HIS A 1 186 ? -26.962 -11.686 -12.682 1.00 32.91 186 HIS A CA 1
ATOM 1411 C C . HIS A 1 186 ? -26.701 -11.037 -14.045 1.00 32.91 186 HIS A C 1
ATOM 1413 O O . HIS A 1 186 ? -25.992 -11.591 -14.878 1.00 32.91 186 HIS A O 1
ATOM 1419 N N . GLY A 1 187 ? -27.350 -9.896 -14.290 1.00 30.42 187 GLY A N 1
ATOM 1420 C CA . GLY A 1 187 ? -27.238 -9.149 -15.539 1.00 30.42 187 GLY A CA 1
ATOM 1421 C C . GLY A 1 187 ? -25.799 -8.716 -15.827 1.00 30.42 187 GLY A C 1
ATOM 1422 O O . GLY A 1 187 ? -25.144 -8.144 -14.965 1.00 30.42 187 GLY A O 1
ATOM 1423 N N . GLU A 1 188 ? -25.358 -9.028 -17.045 1.00 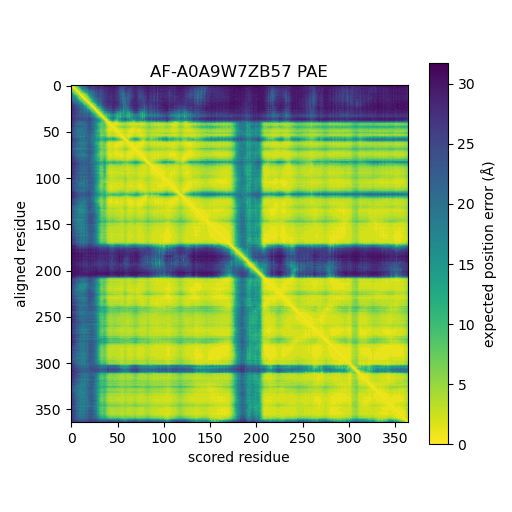30.92 188 GLU A N 1
ATOM 1424 C CA . GLU A 1 188 ? -24.265 -8.464 -17.863 1.00 30.92 188 GLU A CA 1
ATOM 1425 C C . GLU A 1 188 ? -22.860 -8.189 -17.303 1.00 30.92 188 GLU A C 1
ATOM 1427 O O . GLU A 1 188 ? -21.967 -7.963 -18.112 1.00 30.92 188 GLU A O 1
ATOM 1432 N N . TYR A 1 189 ? -22.573 -8.289 -16.009 1.00 37.44 189 TYR A N 1
ATOM 1433 C CA . TYR A 1 189 ? -21.238 -7.951 -15.504 1.00 37.44 189 TYR A CA 1
ATOM 1434 C C . TYR A 1 189 ? -20.799 -8.922 -14.414 1.00 37.44 189 TYR A C 1
ATOM 1436 O O . TYR A 1 189 ? -21.034 -8.702 -13.229 1.00 37.44 189 TYR A O 1
ATOM 1444 N N . SER A 1 190 ? -20.179 -10.034 -14.815 1.00 31.28 190 SER A N 1
ATOM 1445 C CA . SER A 1 190 ? -19.427 -10.874 -13.885 1.00 31.28 190 SER A CA 1
ATOM 1446 C C . SER A 1 190 ? -18.423 -11.769 -14.607 1.00 31.28 190 SER A C 1
ATOM 1448 O O . SER A 1 190 ? -18.749 -12.800 -15.187 1.00 31.28 190 SER A O 1
ATOM 1450 N N . SER A 1 191 ? -17.170 -11.357 -14.520 1.00 34.03 191 SER A N 1
ATOM 1451 C CA . SER A 1 191 ? -16.056 -12.180 -14.069 1.00 34.03 191 SER A CA 1
ATOM 1452 C C . SER A 1 191 ? -14.963 -11.178 -13.723 1.00 34.03 191 SER A C 1
ATOM 1454 O O . SER A 1 191 ? -14.829 -10.198 -14.450 1.00 34.03 191 SER A O 1
ATOM 1456 N N . VAL A 1 192 ? -14.234 -11.410 -12.632 1.00 38.97 192 VAL A N 1
ATOM 1457 C CA . VAL A 1 192 ? -12.790 -11.152 -12.467 1.00 38.97 192 VAL A CA 1
ATOM 1458 C C . VAL A 1 192 ? -12.189 -10.374 -13.629 1.00 38.97 192 VAL A C 1
ATOM 1460 O O . VAL A 1 192 ? -12.347 -10.890 -14.736 1.00 38.97 192 VAL A O 1
ATOM 1463 N N . PRO A 1 193 ? -11.420 -9.281 -13.429 1.00 40.56 193 PRO A N 1
ATOM 1464 C CA . PRO A 1 193 ? -10.801 -8.569 -14.536 1.00 40.56 193 PRO A CA 1
ATOM 1465 C C . PRO A 1 193 ? -10.025 -9.560 -15.405 1.00 40.56 193 PRO A C 1
ATOM 1467 O O . PRO A 1 193 ? -8.899 -9.954 -15.097 1.00 40.56 193 PRO A O 1
ATOM 1470 N N . GLN A 1 194 ? -10.663 -10.004 -16.487 1.00 35.31 194 GLN A N 1
ATOM 1471 C CA . GLN A 1 194 ? -9.960 -10.581 -17.598 1.00 35.31 194 GLN A CA 1
ATOM 1472 C C . GLN A 1 194 ? -9.115 -9.401 -18.054 1.00 35.31 194 GLN A C 1
ATOM 1474 O O . GLN A 1 194 ? -9.653 -8.292 -18.198 1.00 35.31 194 GLN A O 1
ATOM 1479 N N . PRO A 1 195 ? -7.797 -9.581 -18.210 1.00 35.44 195 PRO A N 1
ATOM 1480 C CA . PRO A 1 195 ? -7.027 -8.544 -18.869 1.00 35.44 195 PRO A CA 1
ATOM 1481 C C . PRO A 1 195 ? -7.775 -8.228 -20.184 1.00 35.44 195 PRO A C 1
ATOM 1483 O O . PRO A 1 195 ? -8.388 -9.151 -20.739 1.00 35.44 195 PRO A O 1
ATOM 1486 N N . PRO A 1 196 ? -7.872 -6.948 -20.615 1.00 34.28 196 PRO A N 1
ATOM 1487 C CA . PRO A 1 196 ? -8.655 -6.555 -21.789 1.00 34.28 196 PRO A CA 1
ATOM 1488 C C . PRO A 1 196 ? -8.471 -7.597 -22.889 1.00 34.28 196 PRO A C 1
ATOM 1490 O O . PRO A 1 196 ? -7.338 -8.059 -23.019 1.00 34.28 196 PRO A O 1
ATOM 1493 N N . PRO A 1 197 ? -9.534 -7.989 -23.624 1.00 38.47 197 PRO A N 1
ATOM 1494 C CA . PRO A 1 197 ? -9.686 -9.284 -24.322 1.00 38.47 197 PRO A CA 1
ATOM 1495 C C . PRO A 1 197 ? -8.587 -9.688 -25.332 1.00 38.47 197 PRO A C 1
ATOM 1497 O O . PRO A 1 197 ? -8.696 -10.721 -25.984 1.00 38.47 197 PRO A O 1
ATOM 1500 N N . ASP A 1 198 ? -7.528 -8.894 -25.439 1.00 42.50 198 ASP A N 1
ATOM 1501 C CA . ASP A 1 198 ? -6.364 -8.996 -26.305 1.00 42.50 198 ASP A CA 1
ATOM 1502 C C . ASP A 1 198 ? -5.012 -9.145 -25.546 1.00 42.50 198 ASP A C 1
ATOM 1504 O O . ASP A 1 198 ? -3.945 -9.163 -26.163 1.00 42.50 198 ASP A O 1
ATOM 1508 N N . LEU A 1 199 ? -5.014 -9.233 -24.208 1.00 38.56 199 LEU A N 1
ATOM 1509 C CA . LEU A 1 199 ? -3.829 -9.481 -23.370 1.00 38.56 199 LEU A CA 1
ATOM 1510 C C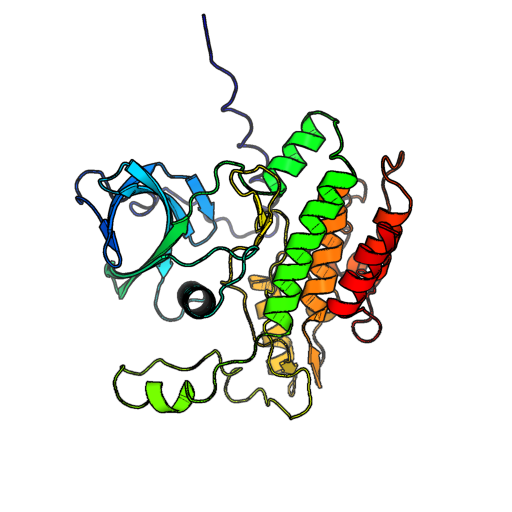 . LEU A 1 199 ? -3.812 -10.958 -22.935 1.00 38.56 199 LEU A C 1
ATOM 1512 O O . LEU A 1 199 ? -4.469 -11.352 -21.973 1.00 38.56 199 LEU A O 1
ATOM 1516 N N . GLY A 1 200 ? -3.098 -11.802 -23.679 1.00 39.62 200 GLY A N 1
ATOM 1517 C CA . GLY A 1 200 ? -3.085 -13.250 -23.480 1.00 39.62 200 GLY A CA 1
ATOM 1518 C C . GLY A 1 200 ? -2.419 -13.679 -22.169 1.00 39.62 200 GLY A C 1
ATOM 1519 O O . GLY A 1 200 ? -1.291 -13.294 -21.869 1.00 39.62 200 GLY A O 1
ATOM 1520 N N . THR A 1 201 ? -3.090 -14.547 -21.412 1.00 40.25 201 THR A N 1
ATOM 1521 C CA . THR A 1 201 ? -2.521 -15.273 -20.267 1.00 40.25 201 THR A CA 1
ATOM 1522 C C . THR A 1 201 ? -1.988 -16.631 -20.753 1.00 40.25 201 THR A C 1
ATOM 1524 O O . THR A 1 201 ? -2.723 -17.410 -21.356 1.00 40.25 201 THR A O 1
ATOM 1527 N N . THR A 1 202 ? -0.698 -16.944 -20.561 1.00 33.84 202 THR A N 1
ATOM 1528 C CA . THR A 1 202 ? -0.089 -18.186 -21.103 1.00 33.84 202 THR A CA 1
ATOM 1529 C C . THR A 1 202 ? 0.601 -19.053 -20.053 1.00 33.84 202 THR A C 1
ATOM 1531 O O . THR A 1 202 ? 1.760 -18.795 -19.760 1.00 33.84 202 THR A O 1
ATOM 1534 N N . GLY A 1 203 ? -0.077 -20.113 -19.588 1.00 33.81 203 GLY A N 1
ATOM 1535 C CA . GLY A 1 203 ? 0.308 -21.232 -18.686 1.00 33.81 203 GLY A CA 1
ATOM 1536 C C . GLY A 1 203 ? 1.739 -21.383 -18.125 1.00 33.81 203 GLY A C 1
ATOM 1537 O O . GLY A 1 203 ? 2.666 -21.631 -18.886 1.00 33.81 203 GLY A O 1
ATOM 1538 N N . ALA A 1 204 ? 1.873 -21.342 -16.787 1.00 29.14 204 ALA A N 1
ATOM 1539 C CA . ALA A 1 204 ? 2.841 -22.008 -15.885 1.00 29.14 204 ALA A CA 1
ATOM 1540 C C . ALA A 1 204 ? 2.799 -21.344 -14.483 1.00 29.14 204 ALA A C 1
ATOM 1542 O O . ALA A 1 204 ? 2.487 -20.163 -14.357 1.00 29.14 204 ALA A O 1
ATOM 1543 N N . ALA A 1 205 ? 3.063 -22.111 -13.417 1.00 34.22 205 ALA A N 1
ATOM 1544 C CA . ALA A 1 205 ? 2.925 -21.703 -12.011 1.00 34.22 205 ALA A CA 1
ATOM 1545 C C . ALA A 1 205 ? 3.511 -20.301 -11.715 1.00 34.22 205 ALA A C 1
ATOM 1547 O O . ALA A 1 205 ? 4.701 -20.075 -11.904 1.00 34.22 205 ALA A O 1
ATOM 1548 N N . GLY A 1 206 ? 2.652 -19.377 -11.264 1.00 40.66 206 GLY A N 1
ATOM 1549 C CA . GLY A 1 206 ? 2.935 -17.933 -11.150 1.00 40.66 206 GLY A CA 1
ATOM 1550 C C . GLY A 1 206 ? 1.864 -17.029 -11.787 1.00 40.66 206 GLY A C 1
ATOM 1551 O O . GLY A 1 206 ? 1.892 -15.819 -11.606 1.00 40.66 206 GLY A O 1
ATOM 1552 N N . GLN A 1 207 ? 0.890 -17.609 -12.498 1.00 51.03 207 GLN A N 1
ATOM 1553 C CA . GLN A 1 207 ? -0.145 -16.875 -13.254 1.00 51.03 207 GLN A CA 1
ATOM 1554 C C . GLN A 1 207 ? -1.439 -16.552 -12.518 1.00 51.03 207 GLN A C 1
ATOM 1556 O O . GLN A 1 207 ? -2.285 -15.836 -13.046 1.00 51.03 207 GLN A O 1
ATOM 1561 N N . HIS A 1 208 ? -1.611 -17.086 -11.316 1.00 62.72 208 HIS A N 1
ATOM 1562 C CA . HIS A 1 208 ? -2.851 -16.981 -10.555 1.00 62.72 208 HIS A CA 1
ATOM 1563 C C . HIS A 1 208 ? -2.546 -16.279 -9.238 1.00 62.72 208 HIS A C 1
ATOM 1565 O O . HIS A 1 208 ? -2.395 -16.935 -8.212 1.00 62.72 208 HIS A O 1
ATOM 1571 N N . GLY A 1 209 ? -2.353 -14.965 -9.328 1.00 86.00 209 GLY A N 1
ATOM 1572 C CA . GLY A 1 209 ? -2.092 -14.070 -8.210 1.00 86.00 209 GLY A CA 1
ATOM 1573 C C . GLY A 1 209 ? -2.546 -12.656 -8.553 1.00 86.00 209 GLY A C 1
ATOM 1574 O O . GLY A 1 209 ? -2.816 -12.342 -9.717 1.00 86.00 209 GLY A O 1
ATOM 1575 N N . LEU A 1 210 ? -2.620 -11.802 -7.544 1.00 92.88 210 LEU A N 1
ATOM 1576 C CA . LEU A 1 210 ? -3.001 -10.401 -7.666 1.00 92.88 210 LEU A CA 1
ATOM 1577 C C . LEU A 1 210 ? -1.811 -9.503 -7.332 1.00 92.88 210 LEU A C 1
ATOM 1579 O O . LEU A 1 210 ? -1.050 -9.791 -6.414 1.00 92.88 210 LEU A O 1
ATOM 1583 N N . VAL A 1 211 ? -1.680 -8.402 -8.064 1.00 94.88 211 VAL A N 1
ATOM 1584 C CA . VAL A 1 211 ? -0.828 -7.260 -7.716 1.00 94.88 211 VAL A CA 1
ATOM 1585 C C . VAL A 1 211 ? -1.698 -6.212 -7.048 1.00 94.88 211 VAL A C 1
ATOM 1587 O O . VAL A 1 211 ? -2.768 -5.904 -7.571 1.00 94.88 211 VAL A O 1
ATOM 1590 N N . HIS A 1 212 ? -1.240 -5.646 -5.931 1.00 96.88 212 HIS A N 1
ATOM 1591 C CA . HIS A 1 212 ? -1.922 -4.524 -5.291 1.00 96.88 212 HIS A CA 1
ATOM 1592 C C . HIS A 1 212 ? -1.824 -3.258 -6.145 1.00 96.88 212 HIS A C 1
ATOM 1594 O O . HIS A 1 212 ? -2.812 -2.552 -6.327 1.00 96.88 212 HIS A O 1
ATOM 1600 N N . GLY A 1 213 ? -0.626 -2.952 -6.651 1.00 95.19 213 GLY A N 1
ATOM 1601 C CA . GLY A 1 213 ? -0.410 -1.876 -7.620 1.00 95.19 213 GLY A CA 1
ATOM 1602 C C . GLY A 1 213 ? -0.351 -0.458 -7.045 1.00 95.19 213 GLY A C 1
ATOM 1603 O O . GLY A 1 213 ? -0.143 0.478 -7.811 1.00 95.19 213 GLY A O 1
ATOM 1604 N N . ASP A 1 214 ? -0.487 -0.281 -5.728 1.00 96.44 214 ASP A N 1
ATOM 1605 C CA . ASP A 1 214 ? -0.357 1.029 -5.064 1.00 96.44 214 ASP A CA 1
ATOM 1606 C C . ASP A 1 214 ? 0.085 0.888 -3.594 1.00 96.44 214 ASP A C 1
ATOM 1608 O O . ASP A 1 214 ? -0.520 1.425 -2.666 1.00 96.44 214 ASP A O 1
ATOM 1612 N N . ILE A 1 215 ? 1.141 0.103 -3.365 1.00 98.44 215 ILE A N 1
ATOM 1613 C CA . ILE A 1 215 ? 1.741 -0.054 -2.036 1.00 98.44 215 ILE A CA 1
ATOM 1614 C C . ILE A 1 215 ? 2.436 1.248 -1.627 1.00 98.44 215 ILE A C 1
ATOM 1616 O O . ILE A 1 215 ? 3.393 1.680 -2.266 1.00 98.44 215 ILE A O 1
ATOM 1620 N N . LYS A 1 216 ? 1.959 1.857 -0.536 1.00 97.56 216 LYS A N 1
ATOM 1621 C CA . LYS A 1 216 ? 2.493 3.090 0.064 1.00 97.56 216 LYS A CA 1
ATOM 1622 C C . LYS A 1 216 ? 2.070 3.213 1.528 1.00 97.56 216 LYS A C 1
ATOM 1624 O O . LYS A 1 216 ? 1.142 2.534 1.961 1.00 97.56 216 LYS A O 1
ATOM 1629 N N . LEU A 1 217 ? 2.704 4.115 2.282 1.00 97.75 217 LEU A N 1
ATOM 1630 C CA . LEU A 1 217 ? 2.405 4.312 3.711 1.00 97.75 217 LEU A CA 1
ATOM 1631 C C . LEU A 1 217 ? 0.938 4.686 3.978 1.00 97.75 217 LEU A C 1
ATOM 1633 O O . LEU A 1 217 ? 0.339 4.186 4.926 1.00 97.75 217 LEU A O 1
ATOM 1637 N N . GLY A 1 218 ? 0.347 5.521 3.118 1.00 95.81 218 GLY A N 1
ATOM 1638 C CA . GLY A 1 218 ? -1.050 5.951 3.251 1.00 95.81 218 GLY A CA 1
ATOM 1639 C C . GLY A 1 218 ? -2.078 4.827 3.071 1.00 95.81 218 GLY A C 1
ATOM 1640 O O . GLY A 1 218 ? -3.200 4.965 3.543 1.00 95.81 218 GLY A O 1
ATOM 1641 N N . ASN A 1 219 ? -1.685 3.705 2.456 1.00 97.69 219 ASN A N 1
ATOM 1642 C CA . ASN A 1 219 ? -2.552 2.547 2.210 1.00 97.69 219 ASN A CA 1
ATOM 1643 C C . ASN A 1 219 ? -2.347 1.424 3.242 1.00 97.69 219 ASN A C 1
ATOM 1645 O O . ASN A 1 219 ? -2.805 0.300 3.045 1.00 97.69 219 ASN A O 1
ATOM 1649 N N . VAL A 1 220 ? -1.658 1.707 4.352 1.00 98.44 220 VAL A N 1
ATOM 1650 C CA . VAL A 1 220 ? -1.498 0.767 5.466 1.00 98.44 220 VAL A CA 1
ATOM 1651 C C . VAL A 1 220 ? -2.007 1.413 6.748 1.00 98.44 220 VAL A C 1
ATOM 1653 O O . VAL A 1 220 ? -1.393 2.339 7.274 1.00 98.44 220 VAL A O 1
ATOM 1656 N N . MET A 1 221 ? -3.122 0.901 7.261 1.00 98.06 221 MET A N 1
ATOM 1657 C CA . MET A 1 221 ? -3.695 1.290 8.549 1.00 98.06 221 MET A CA 1
ATOM 1658 C C . MET A 1 221 ? -3.035 0.519 9.692 1.00 98.06 221 MET A C 1
ATOM 1660 O O . MET A 1 221 ? -2.532 -0.589 9.502 1.00 98.06 221 MET A O 1
ATOM 1664 N N . LEU A 1 222 ? -3.091 1.072 10.899 1.00 97.94 222 LEU A N 1
ATOM 1665 C CA . LEU A 1 222 ? -2.782 0.346 12.126 1.00 97.94 222 LEU A CA 1
ATOM 1666 C C . LEU A 1 222 ? -4.073 -0.062 12.828 1.00 97.94 222 LEU A C 1
ATOM 1668 O O . LEU A 1 222 ? -4.947 0.769 13.076 1.00 97.94 222 LEU A O 1
ATOM 1672 N N . ALA A 1 223 ? -4.183 -1.343 13.171 1.00 96.75 223 ALA A N 1
ATOM 1673 C CA . ALA A 1 223 ? -5.281 -1.833 13.990 1.00 96.75 223 ALA A CA 1
ATOM 1674 C C . ALA A 1 223 ? -5.273 -1.186 15.384 1.00 96.75 223 ALA A C 1
ATOM 1676 O O . ALA A 1 223 ? -4.295 -0.570 15.807 1.00 96.75 223 ALA A O 1
ATOM 1677 N N . ASP A 1 224 ? -6.360 -1.361 16.136 1.00 93.50 224 ASP A N 1
ATOM 1678 C CA . ASP A 1 224 ? -6.532 -0.717 17.445 1.00 93.50 224 ASP A CA 1
ATOM 1679 C C . ASP A 1 224 ? -5.508 -1.168 18.507 1.00 93.50 224 ASP A C 1
ATOM 1681 O O . ASP A 1 224 ? -5.308 -0.466 19.498 1.00 93.50 224 ASP A O 1
ATOM 1685 N N . ASP A 1 225 ? -4.815 -2.291 18.284 1.00 95.25 225 ASP A N 1
ATOM 1686 C CA . ASP A 1 225 ? -3.673 -2.733 19.098 1.00 95.25 225 ASP A CA 1
ATOM 1687 C C . ASP A 1 225 ? -2.400 -1.881 18.900 1.00 95.25 225 ASP A C 1
ATOM 1689 O O . ASP A 1 225 ? -1.418 -2.049 19.629 1.00 95.25 225 ASP A O 1
ATOM 1693 N N . GLY A 1 226 ? -2.415 -0.968 17.923 1.00 93.19 226 GLY A N 1
ATOM 1694 C CA . GLY A 1 226 ? -1.326 -0.056 17.589 1.00 93.19 226 GLY A CA 1
ATOM 1695 C C . GLY A 1 226 ? -0.137 -0.708 16.896 1.00 93.19 226 GLY A C 1
ATOM 1696 O O . GLY A 1 226 ? 0.899 -0.060 16.775 1.00 93.19 226 GLY A O 1
ATOM 1697 N N . LYS A 1 227 ? -0.235 -1.977 16.482 1.00 93.50 227 LYS A N 1
ATOM 1698 C CA . LYS A 1 227 ? 0.904 -2.739 15.942 1.00 93.50 227 LYS A CA 1
ATOM 1699 C C . LYS A 1 227 ? 0.561 -3.565 14.713 1.00 93.50 227 LYS A C 1
ATOM 1701 O O . LYS A 1 227 ? 1.418 -3.704 13.845 1.00 93.50 227 LYS A O 1
ATOM 1706 N N . THR A 1 228 ? -0.655 -4.094 14.615 1.00 98.19 228 THR A N 1
ATOM 1707 C CA . THR A 1 228 ? -1.053 -4.932 13.484 1.00 98.19 228 THR A CA 1
ATOM 1708 C C . THR A 1 228 ? -1.300 -4.058 12.249 1.00 98.19 228 THR A C 1
ATOM 1710 O O . THR A 1 228 ? -2.207 -3.222 12.273 1.00 98.19 228 THR A O 1
ATOM 1713 N N . PRO A 1 229 ? -0.532 -4.235 11.158 1.00 98.50 229 PRO A N 1
ATOM 1714 C CA . PRO A 1 229 ? -0.736 -3.485 9.928 1.00 98.50 229 PRO A CA 1
ATOM 1715 C C . PRO A 1 229 ? -1.896 -4.075 9.126 1.00 98.50 229 PRO A C 1
ATOM 1717 O O . PRO A 1 229 ? -2.025 -5.297 9.007 1.00 98.50 229 PRO A O 1
ATOM 1720 N N . ILE A 1 230 ? -2.706 -3.204 8.538 1.00 98.62 230 ILE A N 1
ATOM 1721 C CA . ILE A 1 230 ? -3.853 -3.559 7.708 1.00 98.62 230 ILE A CA 1
ATOM 1722 C C . ILE A 1 230 ? -3.705 -2.863 6.357 1.00 98.62 230 ILE A C 1
ATOM 1724 O O . ILE A 1 230 ? -3.817 -1.643 6.262 1.00 98.62 230 ILE A O 1
ATOM 1728 N N . LEU A 1 231 ? -3.454 -3.644 5.312 1.00 98.50 231 LEU A N 1
ATOM 1729 C CA . LEU A 1 231 ? -3.386 -3.169 3.936 1.00 98.50 231 LEU A CA 1
ATOM 1730 C C . LEU A 1 231 ? -4.791 -2.832 3.415 1.00 98.50 231 LEU A C 1
ATOM 1732 O O . LEU A 1 231 ? -5.735 -3.596 3.642 1.00 98.50 231 LEU A O 1
ATOM 1736 N N . MET A 1 232 ? -4.922 -1.702 2.724 1.00 95.88 232 MET A N 1
ATOM 1737 C CA . MET A 1 232 ? -6.182 -1.198 2.179 1.00 95.88 232 MET A CA 1
ATOM 1738 C C . MET A 1 232 ? -6.018 -0.573 0.790 1.00 95.88 232 MET A C 1
ATOM 1740 O O . MET A 1 232 ? -4.904 -0.391 0.321 1.00 95.88 232 MET A O 1
ATOM 1744 N N . ASP A 1 233 ? -7.150 -0.180 0.198 1.00 93.25 233 ASP A N 1
ATOM 1745 C CA . ASP A 1 233 ? -7.260 0.497 -1.101 1.00 93.25 233 ASP A CA 1
ATOM 1746 C C . ASP A 1 233 ? -6.910 -0.394 -2.306 1.00 93.25 233 ASP A C 1
ATOM 1748 O O . ASP A 1 233 ? -5.871 -0.283 -2.953 1.00 93.25 233 ASP A O 1
ATOM 1752 N N . PHE A 1 234 ? -7.840 -1.296 -2.628 1.00 93.69 234 PHE A N 1
ATOM 1753 C CA . PHE A 1 234 ? -7.689 -2.286 -3.697 1.00 93.69 234 PHE A CA 1
ATOM 1754 C C . PHE A 1 234 ? -8.165 -1.791 -5.076 1.00 93.69 234 PHE A C 1
ATOM 1756 O O . PHE A 1 234 ? -8.308 -2.590 -6.000 1.00 93.69 234 PHE A O 1
ATOM 1763 N N . GLY A 1 235 ? -8.392 -0.484 -5.252 1.00 90.25 235 GLY A N 1
ATOM 1764 C CA . GLY A 1 235 ? -8.862 0.088 -6.524 1.00 90.25 235 GLY A CA 1
ATOM 1765 C C . GLY A 1 235 ? -7.878 -0.066 -7.695 1.00 90.25 235 GLY A C 1
ATOM 1766 O O . GLY A 1 235 ? -8.285 -0.037 -8.859 1.00 90.25 235 GLY A O 1
ATOM 1767 N N . SER A 1 236 ? -6.593 -0.283 -7.392 1.00 91.38 236 SER A N 1
ATOM 1768 C CA . SER A 1 236 ? -5.514 -0.502 -8.370 1.00 91.38 236 SER A CA 1
ATOM 1769 C C . SER A 1 236 ? -5.163 -1.981 -8.590 1.00 91.38 236 SER A C 1
ATOM 1771 O O . SER A 1 236 ? -4.232 -2.275 -9.346 1.00 91.38 236 SER A O 1
ATOM 1773 N N . VAL A 1 237 ? -5.896 -2.914 -7.963 1.00 92.44 237 VAL A N 1
ATOM 1774 C CA . VAL A 1 237 ? -5.608 -4.349 -8.072 1.00 92.44 237 VAL A CA 1
ATOM 1775 C C . VAL A 1 237 ? -5.724 -4.831 -9.511 1.00 92.44 237 VAL A C 1
ATOM 1777 O O . VAL A 1 237 ? -6.661 -4.497 -10.238 1.00 92.44 237 VAL A O 1
ATOM 1780 N N . ARG A 1 238 ? -4.773 -5.674 -9.912 1.00 89.88 238 ARG A N 1
ATOM 1781 C CA . ARG A 1 238 ? -4.732 -6.302 -11.235 1.00 89.88 238 ARG A CA 1
ATOM 1782 C C . ARG A 1 238 ? -4.206 -7.729 -11.155 1.00 89.88 238 ARG A C 1
ATOM 1784 O O . ARG A 1 238 ? -3.606 -8.123 -10.155 1.00 89.88 238 ARG A O 1
ATOM 1791 N N . ALA A 1 239 ? -4.381 -8.489 -12.235 1.00 89.50 239 ALA A N 1
ATOM 1792 C CA . ALA A 1 239 ? -3.709 -9.774 -12.392 1.00 89.50 239 ALA A CA 1
ATOM 1793 C C . ALA A 1 239 ? -2.189 -9.595 -12.248 1.00 89.50 239 ALA A C 1
ATOM 1795 O O . ALA A 1 239 ? -1.618 -8.625 -12.762 1.00 89.50 239 ALA A O 1
ATOM 1796 N N . ALA A 1 240 ? -1.547 -10.522 -11.533 1.00 86.56 240 ALA A N 1
ATOM 1797 C CA . ALA A 1 240 ? -0.117 -10.452 -11.279 1.00 86.56 240 ALA A CA 1
ATOM 1798 C C . ALA A 1 240 ? 0.666 -10.433 -12.589 1.00 86.56 240 ALA A C 1
ATOM 1800 O O . ALA A 1 240 ? 1.477 -9.535 -12.794 1.00 86.56 240 ALA A O 1
ATOM 1801 N N . HIS A 1 241 ? 0.361 -11.370 -13.488 1.00 87.81 241 HIS A N 1
ATOM 1802 C CA . HIS A 1 241 ? 1.038 -11.516 -14.769 1.00 87.81 241 HIS A CA 1
ATOM 1803 C C . HIS A 1 241 ? 0.341 -10.733 -15.882 1.00 87.81 241 HIS A C 1
ATOM 1805 O O . HIS A 1 241 ? -0.843 -10.945 -16.143 1.00 87.81 241 HIS A O 1
ATOM 1811 N N . ILE A 1 242 ? 1.079 -9.836 -16.537 1.00 86.75 242 ILE A N 1
ATOM 1812 C CA . ILE A 1 242 ? 0.608 -9.072 -17.699 1.00 86.75 242 ILE A CA 1
ATOM 1813 C C . ILE A 1 242 ? 1.714 -9.037 -18.748 1.00 86.75 242 ILE A C 1
ATOM 1815 O O . ILE A 1 242 ? 2.875 -8.794 -18.418 1.00 86.75 242 ILE A O 1
ATOM 1819 N N . LYS A 1 243 ? 1.350 -9.229 -20.019 1.00 88.88 243 LYS A N 1
ATOM 1820 C CA . LYS A 1 243 ? 2.277 -9.150 -21.149 1.00 88.88 243 LYS A CA 1
ATOM 1821 C C . LYS A 1 243 ? 1.792 -8.178 -22.215 1.00 88.88 243 LYS A C 1
ATOM 1823 O O . LYS A 1 243 ? 0.690 -8.318 -22.730 1.00 88.88 243 LYS A O 1
ATOM 1828 N N . ALA A 1 244 ? 2.636 -7.219 -22.579 1.00 89.81 244 ALA A N 1
ATOM 1829 C CA . ALA A 1 244 ? 2.332 -6.218 -23.595 1.00 89.81 244 ALA A CA 1
ATOM 1830 C C . ALA A 1 244 ? 2.662 -6.736 -25.007 1.00 89.81 244 ALA A C 1
ATOM 1832 O O . ALA A 1 244 ? 3.740 -6.466 -25.526 1.00 89.81 244 ALA A O 1
ATOM 1833 N N . HIS A 1 245 ? 1.764 -7.460 -25.674 1.00 88.50 245 HIS A N 1
ATOM 1834 C CA . HIS A 1 245 ? 2.032 -8.031 -27.008 1.00 88.50 245 HIS A CA 1
ATOM 1835 C C . HIS A 1 245 ? 2.237 -6.977 -28.109 1.00 88.50 245 HIS A C 1
ATOM 1837 O O . HIS A 1 245 ? 2.905 -7.219 -29.119 1.00 88.50 245 HIS A O 1
ATOM 1843 N N . THR A 1 246 ? 1.649 -5.791 -27.941 1.00 92.69 246 THR A N 1
ATOM 1844 C CA . THR A 1 246 ? 1.732 -4.696 -28.914 1.00 92.69 246 THR A CA 1
ATOM 1845 C C . THR A 1 246 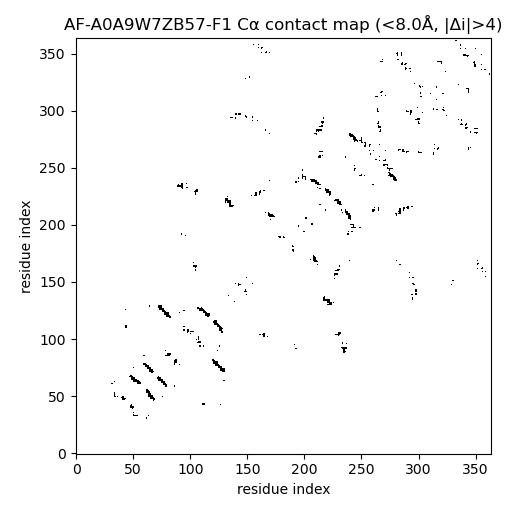? 2.262 -3.413 -28.284 1.00 92.69 246 THR A C 1
ATOM 1847 O O . THR A 1 246 ? 2.213 -3.219 -27.070 1.00 92.69 246 THR A O 1
ATOM 1850 N N . ARG A 1 247 ? 2.745 -2.483 -29.120 1.00 93.06 247 ARG A N 1
ATOM 1851 C CA . ARG A 1 247 ? 3.158 -1.153 -28.644 1.00 93.06 247 ARG A CA 1
ATOM 1852 C C . ARG A 1 247 ? 1.985 -0.365 -28.048 1.00 93.06 247 ARG A C 1
ATOM 1854 O O . ARG A 1 247 ? 2.192 0.377 -27.097 1.00 93.06 247 ARG A O 1
ATOM 1861 N N . THR A 1 248 ? 0.775 -0.537 -28.579 1.00 93.25 248 THR A N 1
ATOM 1862 C CA . THR A 1 248 ? -0.438 0.092 -28.038 1.00 93.25 248 THR A CA 1
ATOM 1863 C C . THR A 1 248 ? -0.741 -0.421 -26.635 1.00 93.25 248 THR A C 1
ATOM 1865 O O . THR A 1 248 ? -0.940 0.384 -25.736 1.00 93.25 248 THR A O 1
ATOM 1868 N N . GLN A 1 249 ? -0.688 -1.739 -26.427 1.00 90.38 249 GLN A N 1
ATOM 1869 C CA . GLN A 1 249 ? -0.856 -2.339 -25.099 1.00 90.38 249 GLN A CA 1
ATOM 1870 C C . GLN A 1 249 ? 0.229 -1.873 -24.123 1.00 90.38 249 GLN A C 1
ATOM 1872 O O . GLN A 1 249 ? -0.060 -1.569 -22.973 1.00 90.38 249 GLN A O 1
ATOM 1877 N N . ALA A 1 250 ? 1.472 -1.759 -24.595 1.00 92.69 250 ALA A N 1
ATOM 1878 C CA . ALA A 1 250 ? 2.570 -1.222 -23.802 1.00 92.69 250 ALA A CA 1
ATOM 1879 C C . ALA A 1 250 ? 2.294 0.219 -23.326 1.00 92.69 250 ALA A C 1
ATOM 1881 O O . ALA A 1 250 ? 2.462 0.517 -22.148 1.00 92.69 250 ALA A O 1
ATOM 1882 N N . LEU A 1 251 ? 1.820 1.095 -24.221 1.00 93.38 251 LEU A N 1
ATOM 1883 C CA . LEU A 1 251 ? 1.424 2.464 -23.866 1.00 93.38 251 LEU A CA 1
ATOM 1884 C C . LEU A 1 251 ? 0.246 2.489 -22.886 1.00 93.38 251 LEU A C 1
ATOM 1886 O O . LEU A 1 251 ? 0.295 3.236 -21.920 1.00 93.38 251 LEU A O 1
ATOM 1890 N N . GLN A 1 252 ? -0.762 1.637 -23.087 1.00 91.44 252 GLN A N 1
ATOM 1891 C CA . GLN A 1 252 ? -1.901 1.533 -22.171 1.00 91.44 252 GLN A CA 1
ATOM 1892 C C . GLN A 1 252 ? -1.458 1.145 -20.759 1.00 91.44 252 GLN A C 1
ATOM 1894 O O . GLN A 1 252 ? -1.855 1.801 -19.808 1.00 91.44 252 GLN A O 1
ATOM 1899 N N . ILE A 1 253 ? -0.582 0.144 -20.615 1.00 90.94 253 ILE A N 1
ATOM 1900 C CA . ILE A 1 253 ? -0.034 -0.262 -19.309 1.00 90.94 253 ILE A CA 1
ATOM 1901 C C . ILE A 1 253 ? 0.754 0.883 -18.660 1.00 90.94 253 ILE A C 1
ATOM 1903 O O . ILE A 1 253 ? 0.674 1.079 -17.447 1.00 90.94 253 ILE A O 1
ATOM 1907 N N . GLN A 1 254 ? 1.512 1.641 -19.455 1.00 94.06 254 GLN A N 1
ATOM 1908 C CA . GLN A 1 254 ? 2.264 2.794 -18.966 1.00 94.06 254 GLN A CA 1
ATOM 1909 C C . GLN A 1 254 ? 1.338 3.914 -18.473 1.00 94.06 254 GLN A C 1
ATOM 1911 O O . GLN A 1 254 ? 1.544 4.426 -17.375 1.00 94.06 254 GLN A O 1
ATOM 1916 N N . ASP A 1 255 ? 0.320 4.281 -19.254 1.00 92.06 255 ASP A N 1
ATOM 1917 C CA . ASP A 1 255 ? -0.658 5.316 -18.899 1.00 92.06 255 ASP A CA 1
ATOM 1918 C C . ASP A 1 255 ? -1.487 4.894 -17.677 1.00 92.06 255 ASP A C 1
ATOM 1920 O O . ASP A 1 255 ? -1.685 5.667 -16.739 1.00 92.06 255 ASP A O 1
ATOM 1924 N N . ASP A 1 256 ? -1.868 3.622 -17.626 1.00 89.56 256 ASP A N 1
ATOM 1925 C CA . ASP A 1 256 ? -2.540 2.998 -16.494 1.00 89.56 256 ASP A CA 1
ATOM 1926 C C . ASP A 1 256 ? -1.706 3.082 -15.210 1.00 89.56 256 ASP A C 1
ATOM 1928 O O . ASP A 1 256 ? -2.199 3.503 -14.161 1.00 89.56 256 ASP A O 1
ATOM 1932 N N . ALA A 1 257 ? -0.420 2.722 -15.275 1.00 91.56 257 ALA A N 1
ATOM 1933 C CA . ALA A 1 257 ? 0.498 2.876 -14.151 1.00 91.56 257 ALA A CA 1
ATOM 1934 C C . ALA A 1 257 ? 0.714 4.355 -13.798 1.00 91.56 257 ALA A C 1
ATOM 1936 O O . ALA A 1 257 ? 0.874 4.694 -12.622 1.00 91.56 257 ALA A O 1
ATOM 1937 N N . ALA A 1 258 ? 0.691 5.247 -14.796 1.00 91.06 258 ALA A N 1
ATOM 1938 C CA . ALA A 1 258 ? 0.800 6.686 -14.604 1.00 91.06 258 ALA A CA 1
ATOM 1939 C C . ALA A 1 258 ? -0.340 7.257 -13.759 1.00 91.06 258 ALA A C 1
ATOM 1941 O O . ALA A 1 258 ? -0.082 8.105 -12.903 1.00 91.06 258 ALA A O 1
ATOM 1942 N N . GLN A 1 259 ? -1.553 6.753 -13.978 1.00 87.94 259 GLN A N 1
ATOM 1943 C CA . GLN A 1 259 ? -2.768 7.155 -13.277 1.00 87.94 259 GLN A CA 1
ATOM 1944 C C . GLN A 1 259 ? -2.937 6.470 -11.917 1.00 87.94 259 GLN A C 1
ATOM 1946 O O . GLN A 1 259 ? -3.436 7.094 -10.983 1.00 87.94 259 GLN A O 1
ATOM 1951 N N . ARG A 1 260 ? -2.554 5.190 -11.802 1.00 86.31 260 ARG A N 1
ATOM 1952 C CA . ARG A 1 260 ? -2.946 4.335 -10.665 1.00 86.31 260 ARG A CA 1
ATOM 1953 C C . ARG A 1 260 ? -1.839 4.035 -9.661 1.00 86.31 260 ARG A C 1
ATOM 1955 O O . ARG A 1 260 ? -2.149 3.730 -8.513 1.00 86.31 260 ARG A O 1
ATOM 1962 N N . CYS A 1 261 ? -0.570 4.124 -10.060 1.00 91.50 261 CYS A N 1
ATOM 1963 C CA . CYS A 1 261 ? 0.556 3.952 -9.144 1.00 91.50 261 CYS A CA 1
ATOM 1964 C C . CYS A 1 261 ? 1.041 5.312 -8.645 1.00 91.50 261 CYS A C 1
ATOM 1966 O O . CYS A 1 261 ? 1.404 6.181 -9.449 1.00 91.50 261 CYS A O 1
ATOM 1968 N N . THR A 1 262 ? 1.165 5.462 -7.328 1.00 93.44 262 THR A N 1
ATOM 1969 C CA . THR A 1 262 ? 1.773 6.650 -6.718 1.00 93.44 262 THR A CA 1
ATOM 1970 C C . THR A 1 262 ? 3.240 6.765 -7.159 1.00 93.44 262 THR A C 1
ATOM 1972 O O . THR A 1 262 ? 4.055 5.894 -6.858 1.00 93.44 262 THR A O 1
ATOM 1975 N N . MET A 1 263 ? 3.574 7.821 -7.917 1.00 93.88 263 MET A N 1
ATOM 1976 C CA . MET A 1 263 ? 4.841 7.957 -8.666 1.00 93.88 263 MET A CA 1
ATOM 1977 C C . MET A 1 263 ? 6.121 7.618 -7.865 1.00 93.88 263 MET A C 1
ATOM 1979 O O . MET A 1 263 ? 6.950 6.889 -8.406 1.00 93.88 263 MET A O 1
ATOM 1983 N N . PRO A 1 264 ? 6.291 8.037 -6.597 1.00 94.88 264 PRO A N 1
ATOM 1984 C CA . PRO A 1 264 ? 7.495 7.738 -5.803 1.00 94.88 264 PRO A CA 1
ATOM 1985 C C . PRO A 1 26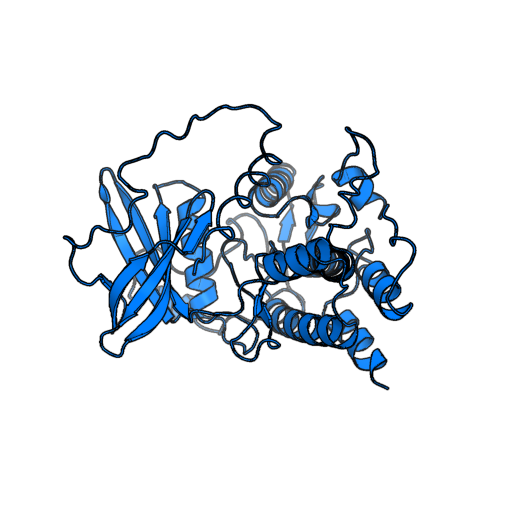4 ? 7.685 6.261 -5.430 1.00 94.88 264 PRO A C 1
ATOM 1987 O O . PRO A 1 264 ? 8.784 5.826 -5.086 1.00 94.88 264 PRO A O 1
ATOM 1990 N N . TYR A 1 265 ? 6.608 5.479 -5.503 1.00 97.62 265 TYR A N 1
ATOM 1991 C CA . TYR A 1 265 ? 6.587 4.043 -5.227 1.00 97.62 265 TYR A CA 1
ATOM 1992 C C . TYR A 1 265 ? 6.562 3.209 -6.515 1.00 97.62 265 TYR A C 1
ATOM 1994 O O . TYR A 1 265 ? 6.630 1.983 -6.461 1.00 97.62 265 TYR A O 1
ATOM 2002 N N . ARG A 1 266 ? 6.451 3.854 -7.685 1.00 97.50 266 ARG A N 1
ATOM 2003 C CA . ARG A 1 266 ? 6.319 3.178 -8.977 1.00 97.50 266 ARG A CA 1
ATOM 2004 C C . ARG A 1 266 ? 7.617 2.456 -9.343 1.00 97.50 266 ARG A C 1
ATOM 2006 O O . ARG A 1 266 ? 8.701 3.029 -9.260 1.00 97.50 266 ARG A O 1
ATOM 2013 N N . ALA A 1 267 ? 7.486 1.204 -9.773 1.00 97.19 267 ALA A N 1
ATOM 2014 C CA . ALA A 1 267 ? 8.605 0.390 -10.232 1.00 97.19 267 ALA A CA 1
ATOM 2015 C C . ALA A 1 267 ? 9.213 0.931 -11.545 1.00 97.19 267 ALA A C 1
ATOM 2017 O O . ALA A 1 267 ? 8.464 1.443 -12.385 1.00 97.19 267 ALA A O 1
ATOM 2018 N N . PRO A 1 268 ? 10.542 0.831 -11.748 1.00 96.75 268 PRO A N 1
ATOM 2019 C CA . PRO A 1 268 ? 11.240 1.417 -12.894 1.00 96.75 268 PRO A CA 1
ATOM 2020 C C . PRO A 1 268 ? 10.697 0.918 -14.239 1.00 96.75 268 PRO A C 1
ATOM 2022 O O . PRO A 1 268 ? 10.513 1.706 -15.165 1.00 96.75 268 PRO A O 1
ATOM 2025 N N . GLU A 1 269 ? 10.349 -0.366 -14.326 1.00 95.94 269 GLU A N 1
ATOM 2026 C CA . GLU A 1 269 ? 9.800 -0.997 -15.528 1.00 95.94 269 GLU A CA 1
ATOM 2027 C C . GLU A 1 269 ? 8.413 -0.470 -15.947 1.00 95.94 269 GLU A C 1
ATOM 2029 O O . GLU A 1 269 ? 7.971 -0.743 -17.059 1.00 95.94 269 GLU A O 1
ATOM 2034 N N . LEU A 1 270 ? 7.731 0.301 -15.090 1.00 95.81 270 LEU A N 1
ATOM 2035 C CA . LEU A 1 270 ? 6.427 0.909 -15.380 1.00 95.81 270 LEU A CA 1
ATOM 2036 C C . LEU A 1 270 ? 6.523 2.362 -15.880 1.00 95.81 270 LEU A C 1
ATOM 2038 O O . LEU A 1 270 ? 5.497 2.953 -16.211 1.00 95.81 270 LEU A O 1
ATOM 2042 N N . PHE A 1 271 ? 7.718 2.967 -15.921 1.00 94.88 271 PHE A N 1
ATOM 2043 C CA . PHE A 1 271 ? 7.893 4.326 -16.458 1.00 94.88 271 PHE A CA 1
ATOM 2044 C C . PHE A 1 271 ? 8.041 4.355 -17.980 1.00 94.88 271 PHE A C 1
ATOM 2046 O O . PHE A 1 271 ? 7.553 5.287 -18.614 1.00 94.88 271 PHE A O 1
ATOM 2053 N N . ASP A 1 272 ? 8.710 3.353 -18.550 1.00 93.25 272 ASP A N 1
ATOM 2054 C CA . ASP A 1 272 ? 8.910 3.211 -19.993 1.00 93.25 272 ASP A CA 1
ATOM 2055 C C . ASP A 1 272 ? 8.649 1.761 -20.407 1.00 93.25 272 ASP A C 1
ATOM 2057 O O . ASP A 1 272 ? 9.534 0.900 -20.383 1.00 93.25 272 ASP A O 1
ATOM 2061 N N . VAL A 1 273 ? 7.389 1.481 -20.741 1.00 94.12 273 VAL A N 1
ATOM 2062 C CA . VAL A 1 273 ? 6.938 0.123 -21.043 1.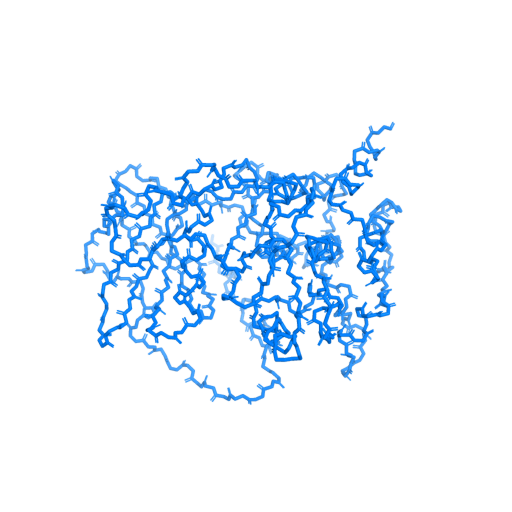00 94.12 273 VAL A CA 1
ATOM 2063 C C . VAL A 1 273 ? 7.231 -0.205 -22.504 1.00 94.12 273 VAL A C 1
ATOM 2065 O O . VAL A 1 273 ? 6.685 0.401 -23.435 1.00 94.12 273 VAL A O 1
ATOM 2068 N N . GLN A 1 274 ? 8.084 -1.207 -22.706 1.00 92.06 274 GLN A N 1
ATOM 2069 C CA . GLN A 1 274 ? 8.465 -1.692 -24.030 1.00 92.06 274 GLN A CA 1
ATOM 2070 C C . GLN A 1 274 ? 7.453 -2.699 -24.591 1.00 92.06 274 GLN A C 1
ATOM 2072 O O . GLN A 1 274 ? 6.682 -3.330 -23.867 1.00 92.06 274 GLN A O 1
ATOM 2077 N N . ARG A 1 275 ? 7.467 -2.873 -25.917 1.00 90.69 275 ARG A N 1
ATOM 2078 C CA . ARG A 1 275 ? 6.739 -3.972 -26.566 1.00 90.69 275 ARG A CA 1
ATOM 2079 C C . ARG A 1 275 ? 7.307 -5.314 -26.089 1.00 90.69 275 ARG A C 1
ATOM 2081 O O . ARG A 1 275 ? 8.513 -5.445 -25.918 1.00 90.69 275 ARG A O 1
ATOM 2088 N N . ASP A 1 276 ? 6.424 -6.292 -25.923 1.00 88.94 276 ASP A N 1
ATOM 2089 C CA . ASP A 1 276 ? 6.690 -7.648 -25.440 1.00 88.94 276 ASP A CA 1
ATOM 2090 C C . ASP A 1 276 ? 7.200 -7.704 -23.986 1.00 88.94 276 ASP A C 1
ATOM 2092 O O . ASP A 1 276 ? 7.582 -8.777 -23.513 1.00 88.94 276 ASP A O 1
ATOM 2096 N N . ALA A 1 277 ? 7.148 -6.575 -23.262 1.00 88.25 277 ALA A N 1
ATOM 2097 C CA . ALA A 1 277 ? 7.447 -6.512 -21.838 1.00 88.25 277 ALA A CA 1
ATOM 2098 C C . ALA A 1 277 ? 6.465 -7.367 -21.031 1.00 88.25 277 ALA A C 1
ATOM 2100 O O . ALA A 1 277 ? 5.276 -7.474 -21.353 1.00 88.25 277 ALA A O 1
ATOM 2101 N N . GLU A 1 278 ? 6.990 -7.967 -19.972 1.00 89.75 278 GLU A N 1
ATOM 2102 C CA . GLU A 1 278 ? 6.281 -8.893 -19.106 1.00 89.75 278 GLU A CA 1
ATOM 2103 C C . GLU A 1 278 ? 6.438 -8.430 -17.663 1.00 89.75 278 GLU A C 1
ATOM 2105 O O . GLU A 1 278 ? 7.545 -8.143 -17.206 1.00 89.75 278 GLU A O 1
ATOM 2110 N N . PHE A 1 279 ? 5.311 -8.332 -16.971 1.00 87.62 279 PHE A N 1
ATOM 2111 C CA . PHE A 1 279 ? 5.210 -7.802 -15.621 1.00 87.62 279 PHE A CA 1
ATOM 2112 C C . PHE A 1 279 ? 4.639 -8.868 -14.711 1.00 87.62 279 PHE A C 1
ATOM 2114 O O . PHE A 1 279 ? 3.735 -9.604 -15.107 1.00 87.62 279 PHE A O 1
ATOM 2121 N N . ASP A 1 280 ? 5.132 -8.911 -13.480 1.00 92.12 280 ASP A N 1
ATOM 2122 C CA . ASP A 1 280 ? 4.608 -9.793 -12.450 1.00 92.12 280 ASP A CA 1
ATOM 2123 C C . ASP A 1 280 ? 4.456 -9.068 -11.105 1.00 92.12 280 ASP A C 1
ATOM 2125 O O . ASP A 1 280 ? 4.515 -7.837 -11.010 1.00 92.12 280 ASP A O 1
ATOM 2129 N N . ALA A 1 281 ? 4.244 -9.852 -10.050 1.00 94.12 281 ALA A N 1
ATOM 2130 C CA . ALA A 1 281 ? 4.034 -9.362 -8.701 1.00 94.12 281 ALA A CA 1
ATOM 2131 C C . ALA A 1 281 ? 5.233 -8.619 -8.080 1.00 94.12 281 ALA A C 1
ATOM 2133 O O . ALA A 1 281 ? 5.088 -7.946 -7.057 1.00 94.12 281 ALA A O 1
ATOM 2134 N N . ARG A 1 282 ? 6.416 -8.665 -8.707 1.00 96.62 282 ARG A N 1
ATOM 2135 C CA . ARG A 1 282 ? 7.625 -7.974 -8.238 1.00 96.62 282 ARG A CA 1
ATOM 2136 C C . ARG A 1 282 ? 7.543 -6.451 -8.366 1.00 96.62 282 ARG A C 1
ATOM 2138 O O . ARG A 1 282 ? 8.365 -5.759 -7.763 1.00 96.62 282 ARG A O 1
ATOM 2145 N N . THR A 1 283 ? 6.539 -5.904 -9.057 1.00 97.31 283 THR A N 1
ATOM 2146 C CA . THR A 1 283 ? 6.246 -4.461 -8.989 1.00 97.31 283 THR A CA 1
ATOM 2147 C C . THR A 1 283 ? 5.848 -4.034 -7.573 1.00 97.31 283 THR A C 1
ATOM 2149 O O . THR A 1 283 ? 6.274 -2.976 -7.117 1.00 97.31 283 THR A O 1
ATOM 2152 N N . ASP A 1 284 ? 5.099 -4.871 -6.839 1.00 98.38 284 ASP A N 1
ATOM 2153 C CA . ASP A 1 284 ? 4.759 -4.592 -5.435 1.00 98.38 284 ASP A CA 1
ATOM 2154 C C . ASP A 1 284 ? 5.989 -4.708 -4.526 1.00 98.38 284 ASP A C 1
ATOM 2156 O O . ASP A 1 284 ? 6.083 -3.986 -3.540 1.00 98.38 284 ASP A O 1
ATOM 2160 N N . VAL A 1 285 ? 6.950 -5.582 -4.853 1.00 98.69 285 VAL A N 1
ATOM 2161 C CA . VAL A 1 285 ? 8.192 -5.735 -4.072 1.00 98.69 285 VAL A CA 1
ATOM 2162 C C . VAL A 1 285 ? 9.058 -4.478 -4.159 1.00 98.69 285 VAL A C 1
ATOM 2164 O O . VAL A 1 285 ? 9.598 -4.039 -3.146 1.00 98.69 285 VAL A O 1
ATOM 2167 N N . TRP A 1 286 ? 9.140 -3.847 -5.332 1.00 98.69 286 TRP A N 1
ATOM 2168 C CA . TRP A 1 286 ? 9.790 -2.541 -5.461 1.00 98.69 286 TRP A CA 1
ATOM 2169 C C . TRP A 1 286 ? 9.106 -1.482 -4.587 1.00 98.69 286 TRP A C 1
ATOM 2171 O O . TRP A 1 286 ? 9.754 -0.826 -3.770 1.00 98.69 286 TRP A O 1
ATOM 2181 N N . ALA A 1 287 ? 7.782 -1.357 -4.711 1.00 98.69 287 ALA A N 1
ATOM 2182 C CA . ALA A 1 287 ? 6.995 -0.402 -3.935 1.00 98.69 287 ALA A CA 1
ATOM 2183 C C . ALA A 1 287 ? 7.107 -0.655 -2.417 1.00 98.69 287 ALA A C 1
ATOM 2185 O O . ALA A 1 287 ? 7.185 0.286 -1.628 1.00 98.69 287 ALA A O 1
ATOM 2186 N N . LEU A 1 288 ? 7.206 -1.922 -2.006 1.00 98.81 288 LEU A N 1
ATOM 2187 C CA . LEU A 1 288 ? 7.475 -2.343 -0.632 1.00 98.81 288 LEU A CA 1
ATOM 2188 C C . LEU A 1 288 ? 8.865 -1.892 -0.142 1.00 98.81 288 LEU A C 1
ATOM 2190 O O . LEU A 1 288 ? 8.998 -1.484 1.012 1.00 98.81 288 LEU A O 1
ATOM 2194 N N . GLY A 1 289 ? 9.881 -1.901 -1.010 1.00 98.75 289 GLY A N 1
ATOM 2195 C CA . GLY A 1 289 ? 11.196 -1.313 -0.738 1.00 98.75 289 GLY A CA 1
ATOM 2196 C C . GLY A 1 289 ? 11.130 0.196 -0.497 1.00 98.75 289 GLY A C 1
ATOM 2197 O O . GLY A 1 289 ? 11.671 0.682 0.499 1.00 98.75 289 GLY A O 1
ATOM 2198 N N . CYS A 1 290 ? 10.392 0.925 -1.341 1.00 98.62 290 CYS A N 1
ATOM 2199 C CA . CYS A 1 290 ? 10.123 2.352 -1.137 1.00 98.62 290 CYS A CA 1
ATOM 2200 C C . CYS A 1 290 ? 9.361 2.612 0.171 1.00 98.62 290 CYS A C 1
ATOM 2202 O O . CYS A 1 290 ? 9.682 3.557 0.891 1.00 98.62 290 CYS A O 1
ATOM 2204 N N . LEU A 1 291 ? 8.379 1.768 0.506 1.00 98.62 291 LEU A N 1
ATOM 2205 C CA . LEU A 1 291 ? 7.613 1.848 1.752 1.00 98.62 291 LEU A CA 1
ATOM 2206 C C . LEU A 1 291 ? 8.504 1.649 2.974 1.00 98.62 291 LEU A C 1
ATOM 2208 O O . LEU A 1 291 ? 8.422 2.452 3.900 1.00 98.62 291 LEU A O 1
ATOM 2212 N N . LEU A 1 292 ? 9.367 0.628 2.981 1.00 98.62 292 LEU A N 1
ATOM 2213 C CA . LEU A 1 292 ? 10.285 0.384 4.095 1.00 98.62 292 LEU A CA 1
ATOM 2214 C C . LEU A 1 292 ? 11.263 1.547 4.286 1.00 98.62 292 LEU A C 1
ATOM 2216 O O . LEU A 1 292 ? 11.488 1.970 5.418 1.00 98.62 292 LEU A O 1
ATOM 2220 N N . PHE A 1 293 ? 11.802 2.088 3.190 1.00 98.06 293 PHE A N 1
ATOM 2221 C CA . PHE A 1 293 ? 12.653 3.275 3.241 1.00 98.06 293 PHE A CA 1
ATOM 2222 C C . PHE A 1 293 ? 11.890 4.473 3.826 1.00 98.06 293 PHE A C 1
ATOM 2224 O O . PHE A 1 293 ? 12.370 5.098 4.767 1.00 98.06 293 PHE A O 1
ATOM 2231 N N . ALA A 1 294 ? 10.676 4.749 3.345 1.00 97.06 294 ALA A N 1
ATOM 2232 C CA . ALA A 1 294 ? 9.866 5.859 3.841 1.00 97.06 294 ALA A CA 1
ATOM 2233 C C . ALA A 1 294 ? 9.477 5.700 5.316 1.00 97.06 294 ALA A C 1
ATOM 2235 O O . ALA A 1 294 ? 9.561 6.659 6.078 1.00 97.06 294 ALA A O 1
ATOM 2236 N N . LEU A 1 295 ? 9.120 4.488 5.749 1.00 97.31 295 LEU A N 1
ATOM 2237 C CA . LEU A 1 295 ? 8.795 4.210 7.147 1.00 97.31 295 LEU A CA 1
ATOM 2238 C C . LEU A 1 295 ? 10.003 4.424 8.070 1.00 97.31 295 LEU A C 1
ATOM 2240 O O . LEU A 1 295 ? 9.842 4.894 9.193 1.00 97.31 295 LEU A O 1
ATOM 2244 N N . ALA A 1 296 ? 11.204 4.082 7.599 1.00 96.56 296 ALA A N 1
ATOM 2245 C CA . ALA A 1 296 ? 12.442 4.250 8.349 1.00 96.56 296 ALA A CA 1
ATOM 2246 C C . ALA A 1 296 ? 12.912 5.714 8.383 1.00 96.56 296 ALA A C 1
ATOM 2248 O O . ALA A 1 296 ? 13.334 6.203 9.431 1.00 96.56 296 ALA A O 1
ATOM 2249 N N . TYR A 1 297 ? 12.849 6.423 7.257 1.00 94.50 297 TYR A N 1
ATOM 2250 C CA . TYR A 1 297 ? 13.564 7.690 7.078 1.00 94.50 297 TYR A CA 1
ATOM 2251 C C . TYR A 1 297 ? 12.664 8.924 6.925 1.00 94.50 297 TYR A C 1
ATOM 2253 O O . TYR A 1 297 ? 13.173 10.041 6.950 1.00 94.50 297 TYR A O 1
ATOM 2261 N N . GLY A 1 298 ? 11.346 8.753 6.806 1.00 92.81 298 GLY A N 1
ATOM 2262 C CA . GLY A 1 298 ? 10.372 9.851 6.739 1.00 92.81 298 GLY A CA 1
ATOM 2263 C C . GLY A 1 298 ? 10.168 10.467 5.350 1.00 92.81 298 GLY A C 1
ATOM 2264 O O . GLY A 1 298 ? 9.372 11.388 5.204 1.00 92.81 298 GLY A O 1
ATOM 2265 N N . PHE A 1 299 ? 10.860 9.974 4.322 1.00 92.12 299 PHE A N 1
ATOM 2266 C CA . PHE A 1 299 ? 10.707 10.395 2.923 1.00 92.12 299 PHE A CA 1
ATOM 2267 C C . PHE A 1 299 ? 10.984 9.216 1.981 1.00 92.12 299 PHE A C 1
ATOM 2269 O O . PHE A 1 299 ? 11.559 8.215 2.401 1.00 92.12 299 PHE A O 1
ATOM 2276 N N . THR A 1 300 ? 10.563 9.291 0.719 1.00 93.44 300 THR A N 1
ATOM 2277 C CA . THR A 1 300 ? 10.744 8.192 -0.247 1.00 93.44 300 THR A CA 1
ATOM 2278 C C . THR A 1 300 ? 12.163 8.199 -0.846 1.00 93.44 300 THR A C 1
ATOM 2280 O O . THR A 1 300 ? 12.788 9.254 -0.937 1.00 93.44 300 THR A O 1
ATOM 2283 N N . PRO A 1 301 ? 12.715 7.049 -1.282 1.00 94.38 301 PRO A N 1
ATOM 2284 C CA . PRO A 1 301 ? 14.127 6.964 -1.684 1.00 94.38 301 PRO A CA 1
ATOM 2285 C C . PRO A 1 301 ? 14.484 7.806 -2.918 1.00 94.38 301 PRO A C 1
ATOM 2287 O O . PRO A 1 301 ? 15.639 8.195 -3.075 1.00 94.38 301 PRO A O 1
ATOM 2290 N N . PHE A 1 302 ? 13.513 8.087 -3.791 1.00 92.19 302 PHE A N 1
ATOM 2291 C CA . PHE A 1 302 ? 13.734 8.757 -5.078 1.00 92.19 302 PHE A CA 1
ATOM 2292 C C . PHE A 1 302 ? 13.192 10.192 -5.124 1.00 92.19 302 PHE A C 1
ATOM 2294 O O . PHE A 1 302 ? 13.240 10.825 -6.176 1.00 92.19 302 PHE A O 1
ATOM 2301 N N . GLU A 1 303 ? 12.707 10.706 -3.992 1.00 81.88 303 GLU A N 1
ATOM 2302 C CA . GLU A 1 303 ? 12.296 12.102 -3.803 1.00 81.88 303 GLU A CA 1
ATOM 2303 C C . GLU A 1 303 ? 13.164 12.783 -2.739 1.00 81.88 303 GLU A C 1
ATOM 2305 O O . GLU A 1 303 ? 12.644 13.464 -1.858 1.00 81.88 303 GLU A O 1
ATOM 2310 N N . ASP A 1 304 ? 14.485 12.572 -2.773 1.00 67.06 304 ASP A N 1
ATOM 2311 C CA . ASP A 1 304 ? 15.383 13.205 -1.804 1.00 67.06 304 ASP A CA 1
ATOM 2312 C C . ASP A 1 304 ? 15.200 14.738 -1.847 1.00 67.06 304 ASP A C 1
ATOM 2314 O O . ASP A 1 304 ? 15.537 15.360 -2.860 1.00 67.06 304 ASP A O 1
ATOM 2318 N N . PRO A 1 305 ? 14.714 15.374 -0.760 1.00 62.53 305 PRO A N 1
ATOM 2319 C CA . PRO A 1 305 ? 14.509 16.823 -0.705 1.00 62.53 305 PRO A CA 1
ATOM 2320 C C . PRO A 1 305 ? 15.805 17.627 -0.880 1.00 62.53 305 PRO A C 1
ATOM 2322 O O . PRO A 1 305 ? 15.763 18.838 -1.101 1.00 62.53 305 PRO A O 1
ATOM 2325 N N . HIS A 1 306 ? 16.959 16.968 -0.741 1.00 63.72 306 HIS A N 1
ATOM 2326 C CA . HIS A 1 306 ? 18.282 17.555 -0.915 1.00 63.72 306 HIS A CA 1
ATOM 2327 C C . HIS A 1 306 ? 18.781 17.474 -2.365 1.00 63.72 306 HIS A C 1
ATOM 2329 O O . HIS A 1 306 ? 19.747 18.164 -2.707 1.00 63.72 306 HIS A O 1
ATOM 2335 N N . GLU A 1 307 ? 18.152 16.668 -3.231 1.00 63.38 307 GLU A N 1
ATOM 2336 C CA . GLU A 1 307 ? 18.375 16.761 -4.673 1.00 63.38 307 GLU A CA 1
ATOM 2337 C C . GLU A 1 307 ? 17.609 17.983 -5.208 1.00 63.38 307 GLU A C 1
ATOM 2339 O O . GLU A 1 307 ? 16.417 18.168 -4.975 1.00 63.38 307 GLU A O 1
ATOM 2344 N N . GLY A 1 308 ? 18.330 18.895 -5.870 1.00 58.28 308 GLY A N 1
ATOM 2345 C CA . GLY A 1 308 ? 17.770 20.170 -6.317 1.00 58.28 308 GLY A CA 1
ATOM 2346 C C . GLY A 1 308 ? 16.582 20.016 -7.284 1.00 58.28 308 GLY A C 1
ATOM 2347 O O . GLY A 1 308 ? 16.397 18.960 -7.895 1.00 58.28 308 GLY A O 1
ATOM 2348 N N . PRO A 1 309 ? 15.790 21.086 -7.481 1.00 58.84 309 PRO A N 1
ATOM 2349 C CA . PRO A 1 309 ? 14.637 21.062 -8.376 1.00 58.84 309 PRO A CA 1
ATOM 2350 C C . PRO A 1 309 ? 15.041 20.606 -9.788 1.00 58.84 309 PRO A C 1
ATOM 2352 O O . PRO A 1 309 ? 15.948 21.175 -10.396 1.00 58.84 309 PRO A O 1
ATOM 2355 N N . GLY A 1 310 ? 14.359 19.577 -10.306 1.00 65.50 310 GLY A N 1
ATOM 2356 C CA . GLY A 1 310 ? 14.602 19.004 -11.637 1.00 65.50 310 GLY A CA 1
ATOM 2357 C C . GLY A 1 310 ? 15.147 17.570 -11.659 1.00 65.50 310 GLY A C 1
ATOM 2358 O O . GLY A 1 310 ? 15.347 17.030 -12.749 1.00 65.50 310 GLY A O 1
ATOM 2359 N N . ALA A 1 311 ? 15.372 16.934 -10.504 1.00 75.50 311 ALA A N 1
ATOM 2360 C CA . ALA A 1 311 ? 15.681 15.505 -10.444 1.00 75.50 311 ALA A CA 1
ATOM 2361 C C . ALA A 1 311 ? 14.501 14.663 -10.971 1.00 75.50 311 ALA A C 1
ATOM 2363 O O . ALA A 1 311 ? 13.345 14.871 -10.604 1.00 75.50 311 ALA A O 1
ATOM 2364 N N . SER A 1 312 ? 14.787 13.719 -11.870 1.00 88.56 312 SER A N 1
ATOM 2365 C CA . SER A 1 312 ? 13.775 12.818 -12.427 1.00 88.56 312 SER A CA 1
ATOM 2366 C C . SER A 1 312 ? 13.670 11.561 -11.567 1.00 88.56 312 SER A C 1
ATOM 2368 O O . SER A 1 312 ? 14.590 10.742 -11.578 1.00 88.56 312 SER A O 1
ATOM 2370 N N . ILE A 1 313 ? 12.529 11.377 -10.890 1.00 91.00 313 ILE A N 1
ATOM 2371 C CA . ILE A 1 313 ? 12.210 10.157 -10.122 1.00 91.00 313 ILE A CA 1
ATOM 2372 C C . ILE A 1 313 ? 12.382 8.913 -11.000 1.00 91.00 313 ILE A C 1
ATOM 2374 O O . ILE A 1 313 ? 12.996 7.941 -10.575 1.00 91.00 313 ILE A O 1
ATOM 2378 N N . ALA A 1 314 ? 11.906 8.963 -12.249 1.00 91.81 314 ALA A N 1
ATOM 2379 C CA . ALA A 1 314 ? 12.024 7.855 -13.194 1.00 91.81 314 ALA A CA 1
ATOM 2380 C C . ALA A 1 314 ? 13.491 7.464 -13.442 1.00 91.81 314 ALA A C 1
ATOM 2382 O O . ALA A 1 314 ? 13.835 6.285 -13.406 1.00 91.81 314 ALA A O 1
ATOM 2383 N N . LEU A 1 315 ? 14.375 8.449 -13.647 1.00 91.31 315 LEU A N 1
ATOM 2384 C CA . LEU A 1 315 ? 15.801 8.194 -13.860 1.00 91.31 315 LEU A CA 1
ATOM 2385 C C . LEU A 1 315 ? 16.500 7.716 -12.579 1.00 91.31 315 LEU A C 1
ATOM 2387 O O . LEU A 1 315 ? 17.376 6.854 -12.651 1.00 91.31 315 LEU A O 1
ATOM 2391 N N . ALA A 1 316 ? 16.136 8.264 -11.418 1.00 92.88 316 ALA A N 1
ATOM 2392 C CA . ALA A 1 316 ? 16.672 7.829 -10.131 1.00 92.88 316 ALA A CA 1
ATOM 2393 C C . ALA A 1 316 ? 16.280 6.373 -9.836 1.00 92.88 316 ALA A C 1
ATOM 2395 O O . ALA A 1 316 ? 17.154 5.558 -9.541 1.00 92.88 316 ALA A O 1
ATOM 2396 N N . ALA A 1 317 ? 15.005 6.024 -10.028 1.00 94.56 317 ALA A N 1
ATOM 2397 C CA . ALA A 1 317 ? 14.484 4.668 -9.899 1.00 94.56 317 ALA A CA 1
ATOM 2398 C C . ALA A 1 317 ? 15.165 3.695 -10.874 1.00 94.56 317 ALA A C 1
ATOM 2400 O O . ALA A 1 317 ? 15.670 2.659 -10.451 1.00 94.56 317 ALA A O 1
ATOM 2401 N N . ALA A 1 318 ? 15.269 4.047 -12.161 1.00 94.06 318 ALA A N 1
ATOM 2402 C CA . ALA A 1 318 ? 15.894 3.193 -13.177 1.00 94.06 318 ALA A CA 1
ATOM 2403 C C . ALA A 1 318 ? 17.370 2.864 -12.885 1.00 94.06 318 ALA A C 1
ATOM 2405 O O . ALA A 1 318 ? 17.861 1.818 -13.297 1.00 94.06 318 ALA A O 1
ATOM 2406 N N . ASN A 1 319 ? 18.073 3.741 -12.163 1.00 93.50 319 ASN A N 1
ATOM 2407 C CA . ASN A 1 319 ? 19.466 3.534 -11.761 1.00 93.50 319 ASN A CA 1
ATOM 2408 C C . ASN A 1 319 ? 19.618 3.109 -10.290 1.00 93.50 319 ASN A C 1
ATOM 2410 O O . ASN A 1 319 ? 20.743 3.094 -9.793 1.00 93.50 319 ASN A O 1
ATOM 2414 N N . ALA A 1 320 ? 18.510 2.839 -9.584 1.00 94.06 320 ALA A N 1
ATOM 2415 C CA . ALA A 1 320 ? 18.469 2.605 -8.137 1.00 94.06 320 ALA A CA 1
ATOM 2416 C C . ALA A 1 320 ? 19.313 3.619 -7.337 1.00 94.06 320 ALA A C 1
ATOM 2418 O O . ALA A 1 320 ? 20.030 3.287 -6.393 1.00 94.06 320 ALA A O 1
ATOM 2419 N N . ARG A 1 321 ? 19.248 4.890 -7.744 1.00 91.88 321 ARG A N 1
ATOM 2420 C CA . ARG A 1 321 ? 20.042 5.973 -7.171 1.00 91.88 321 ARG A CA 1
ATOM 2421 C C . ARG A 1 321 ? 19.279 6.623 -6.021 1.00 91.88 321 ARG A C 1
ATOM 2423 O O . ARG A 1 321 ? 18.448 7.493 -6.243 1.00 91.88 321 ARG A O 1
ATOM 2430 N N . TYR A 1 322 ? 19.625 6.227 -4.803 1.00 93.00 322 TYR A N 1
ATOM 2431 C CA . TYR A 1 322 ? 19.159 6.829 -3.555 1.00 93.00 322 TYR A CA 1
ATOM 2432 C C . TYR A 1 322 ? 20.276 6.789 -2.503 1.00 93.00 322 TYR A C 1
ATOM 2434 O O . TYR A 1 322 ? 21.320 6.161 -2.713 1.00 93.00 322 TYR A O 1
ATOM 2442 N N . ARG A 1 323 ? 20.092 7.479 -1.373 1.00 92.38 323 ARG A N 1
ATOM 2443 C CA . ARG A 1 323 ? 21.057 7.489 -0.263 1.00 92.38 323 ARG A CA 1
ATOM 2444 C C . ARG A 1 323 ? 20.357 7.240 1.061 1.00 92.38 323 ARG A C 1
ATOM 2446 O O . ARG A 1 323 ? 19.295 7.792 1.320 1.00 92.38 323 ARG A O 1
ATOM 2453 N N . VAL A 1 324 ? 20.982 6.426 1.906 1.00 93.75 324 VAL A N 1
ATOM 2454 C CA . VAL A 1 324 ? 20.573 6.289 3.306 1.00 93.75 324 VAL A CA 1
ATOM 2455 C C . VAL A 1 324 ? 20.991 7.564 4.051 1.00 93.75 324 VAL A C 1
ATOM 2457 O O . VAL A 1 324 ? 22.152 7.962 3.920 1.00 93.75 324 VAL A O 1
ATOM 2460 N N . PRO A 1 325 ? 20.084 8.218 4.797 1.00 91.94 325 PRO A N 1
ATOM 2461 C CA . PRO A 1 325 ? 20.422 9.393 5.594 1.00 91.94 325 PRO A CA 1
ATOM 2462 C C . PRO A 1 325 ? 21.501 9.115 6.638 1.00 91.94 325 PRO A C 1
ATOM 2464 O O . PRO A 1 325 ? 21.515 8.054 7.261 1.00 91.94 325 PRO A O 1
ATOM 2467 N N . GLU A 1 326 ? 22.350 10.115 6.875 1.00 90.69 326 GLU A N 1
ATOM 2468 C CA . GLU A 1 326 ? 23.335 10.110 7.955 1.00 90.69 326 GLU A CA 1
ATOM 2469 C C . GLU A 1 326 ? 23.010 11.212 8.982 1.00 90.69 326 GLU A C 1
ATOM 2471 O O . GLU A 1 326 ? 22.758 12.352 8.578 1.00 90.69 326 GLU A O 1
ATOM 2476 N N . PRO A 1 327 ? 23.042 10.919 10.297 1.00 92.12 327 PRO A N 1
ATOM 2477 C CA . PRO A 1 327 ? 23.355 9.616 10.891 1.00 92.12 327 PRO A CA 1
ATOM 2478 C C . PRO A 1 327 ? 22.213 8.599 10.715 1.00 92.12 327 PRO A C 1
ATOM 2480 O O . PRO A 1 327 ? 21.057 8.913 10.993 1.00 92.12 327 PRO A O 1
ATOM 2483 N N . ASN A 1 328 ? 22.535 7.369 10.304 1.00 94.50 328 ASN A N 1
ATOM 2484 C CA . ASN A 1 328 ? 21.552 6.281 10.227 1.00 94.50 328 ASN A CA 1
ATOM 2485 C C . ASN A 1 328 ? 21.231 5.730 11.638 1.00 94.50 328 ASN A C 1
ATOM 2487 O O . ASN A 1 328 ? 22.136 5.192 12.285 1.00 94.50 328 ASN A O 1
ATOM 2491 N N . PRO A 1 329 ? 19.973 5.800 12.123 1.00 95.00 329 PRO A N 1
ATOM 2492 C CA . PRO A 1 329 ? 19.613 5.312 13.457 1.00 95.00 329 PRO A CA 1
ATOM 2493 C C . PRO A 1 329 ? 19.379 3.792 13.517 1.00 95.00 329 PRO A C 1
ATOM 2495 O O . PRO A 1 329 ? 19.195 3.250 14.606 1.00 95.00 329 PRO A O 1
ATOM 2498 N N . TYR A 1 330 ? 19.379 3.098 12.374 1.00 96.56 330 TYR A N 1
ATOM 2499 C CA . TYR A 1 330 ? 19.048 1.674 12.275 1.00 96.56 330 TYR A CA 1
ATOM 2500 C C . TYR A 1 330 ? 20.275 0.794 12.056 1.00 96.56 330 TYR A C 1
ATOM 2502 O O . TYR A 1 330 ? 21.307 1.221 11.527 1.00 96.56 330 TYR A O 1
ATOM 2510 N N . SER A 1 331 ? 20.142 -0.485 12.397 1.00 95.31 331 SER A N 1
ATOM 2511 C CA . SER A 1 331 ? 21.125 -1.498 12.037 1.00 95.31 331 SER A CA 1
ATOM 2512 C C . SER A 1 331 ? 21.250 -1.625 10.515 1.00 95.31 331 SER A C 1
ATOM 2514 O O . SER A 1 331 ? 20.345 -1.274 9.757 1.00 95.31 331 SER A O 1
ATOM 2516 N N . GLN A 1 332 ? 22.361 -2.200 10.044 1.00 94.38 332 GLN A N 1
ATOM 2517 C CA . GLN A 1 332 ? 22.588 -2.438 8.609 1.00 94.38 332 GLN A CA 1
ATOM 2518 C C . GLN A 1 332 ? 21.540 -3.365 7.969 1.00 94.38 332 GLN A C 1
ATOM 2520 O O . GLN A 1 332 ? 21.444 -3.423 6.747 1.00 94.38 332 GLN A O 1
ATOM 2525 N N . ARG A 1 333 ? 20.720 -4.049 8.777 1.00 93.00 333 ARG A N 1
ATOM 2526 C CA . ARG A 1 333 ? 19.659 -4.946 8.308 1.00 93.00 333 ARG A CA 1
ATOM 2527 C C . ARG A 1 333 ? 18.581 -4.191 7.530 1.00 93.00 333 ARG A C 1
ATOM 2529 O O . ARG A 1 333 ? 18.140 -4.690 6.500 1.00 93.00 333 ARG A O 1
ATOM 2536 N N . ILE A 1 334 ? 18.189 -2.995 7.983 1.00 95.94 334 ILE A N 1
ATOM 2537 C CA . ILE A 1 334 ? 17.163 -2.182 7.310 1.00 95.94 334 ILE A CA 1
ATOM 2538 C C . ILE A 1 334 ? 17.661 -1.695 5.934 1.00 95.94 334 ILE A C 1
ATOM 2540 O O . ILE A 1 334 ? 17.023 -2.042 4.938 1.00 95.94 334 ILE A O 1
ATOM 2544 N N . PRO A 1 335 ? 18.820 -1.008 5.811 1.00 97.19 335 PRO A N 1
ATOM 2545 C CA . PRO A 1 335 ? 19.395 -0.652 4.512 1.00 97.19 335 PRO A CA 1
ATOM 2546 C C . PRO A 1 335 ? 19.594 -1.834 3.559 1.00 97.19 335 PRO A C 1
ATOM 2548 O O . PRO A 1 335 ? 19.297 -1.716 2.373 1.00 97.19 335 PRO A O 1
ATOM 2551 N N . GLN A 1 336 ? 20.081 -2.976 4.059 1.00 96.88 336 GLN A N 1
ATOM 2552 C CA . GLN A 1 336 ? 20.314 -4.168 3.238 1.00 96.88 336 GLN A CA 1
ATOM 2553 C C . GLN A 1 336 ? 19.011 -4.748 2.687 1.00 96.88 336 GLN A C 1
ATOM 2555 O O . GLN A 1 336 ? 18.952 -5.105 1.514 1.00 96.88 336 GLN A O 1
ATOM 2560 N N . LEU A 1 337 ? 17.963 -4.809 3.510 1.00 97.69 337 LEU A N 1
ATOM 2561 C CA . LEU A 1 337 ? 16.653 -5.295 3.092 1.00 97.69 337 LEU A CA 1
ATOM 2562 C C . LEU A 1 337 ? 15.988 -4.350 2.079 1.00 97.69 337 LEU A C 1
ATOM 2564 O O . LEU A 1 337 ? 15.383 -4.817 1.116 1.00 97.69 337 LEU A O 1
ATOM 2568 N N . ILE A 1 338 ? 16.145 -3.033 2.255 1.00 98.50 338 ILE A N 1
ATOM 2569 C CA . ILE A 1 338 ? 15.708 -2.034 1.270 1.00 98.50 338 ILE A CA 1
ATOM 2570 C C . ILE A 1 338 ? 16.437 -2.255 -0.059 1.00 98.50 338 ILE A C 1
ATOM 2572 O O . ILE A 1 338 ? 15.785 -2.406 -1.088 1.00 98.50 338 ILE A O 1
ATOM 2576 N N . ALA A 1 339 ? 17.772 -2.336 -0.040 1.00 98.31 339 ALA A N 1
ATOM 2577 C CA . ALA A 1 339 ? 18.576 -2.550 -1.245 1.00 98.31 339 ALA A CA 1
ATOM 2578 C C . ALA A 1 339 ? 18.243 -3.871 -1.951 1.00 98.31 339 ALA A C 1
ATOM 2580 O O . ALA A 1 339 ? 18.245 -3.931 -3.175 1.00 98.31 339 ALA A O 1
ATOM 2581 N N . TYR A 1 340 ? 17.908 -4.916 -1.191 1.00 98.31 340 TYR A N 1
ATOM 2582 C CA . TYR A 1 340 ? 17.491 -6.203 -1.741 1.00 98.31 340 TYR A CA 1
ATOM 2583 C C . TYR A 1 340 ? 16.184 -6.117 -2.548 1.00 98.31 340 TYR A C 1
ATOM 2585 O O . TYR A 1 340 ? 16.019 -6.847 -3.521 1.00 98.31 340 TYR A O 1
ATOM 2593 N N . MET A 1 341 ? 15.258 -5.235 -2.160 1.00 98.69 341 MET A N 1
ATOM 2594 C CA . MET A 1 341 ? 13.990 -5.025 -2.871 1.00 98.69 341 MET A CA 1
ATOM 2595 C C . MET A 1 341 ? 14.079 -3.970 -3.976 1.00 98.69 341 MET A C 1
ATOM 2597 O O . MET A 1 341 ? 13.416 -4.117 -5.003 1.00 98.69 341 MET A O 1
ATOM 2601 N N . LEU A 1 342 ? 14.900 -2.931 -3.790 1.00 98.56 342 LEU A N 1
ATOM 2602 C CA . LEU A 1 342 ? 15.156 -1.872 -4.775 1.00 98.56 342 LEU A CA 1
ATOM 2603 C C . LEU A 1 342 ? 16.160 -2.310 -5.857 1.00 98.56 342 LEU A C 1
ATOM 2605 O O . LEU A 1 342 ? 16.997 -1.530 -6.304 1.00 98.56 342 LEU A O 1
ATOM 2609 N N . GLU A 1 343 ? 16.052 -3.567 -6.288 1.00 98.06 343 GLU A N 1
ATOM 2610 C CA . GLU A 1 343 ? 16.745 -4.116 -7.450 1.00 98.06 343 GLU A CA 1
ATOM 2611 C C . GLU A 1 343 ? 16.010 -3.648 -8.723 1.00 98.06 343 GLU A C 1
ATOM 2613 O O . GLU A 1 343 ? 14.836 -4.000 -8.919 1.00 98.06 343 GLU A O 1
ATOM 2618 N N . PRO A 1 344 ? 16.632 -2.798 -9.563 1.00 96.69 344 PRO A N 1
ATOM 2619 C CA . PRO A 1 344 ? 15.948 -2.169 -10.685 1.00 96.69 344 PRO A CA 1
ATOM 2620 C C . PRO A 1 344 ? 15.624 -3.155 -11.805 1.00 96.69 344 PRO A C 1
ATOM 2622 O O . PRO A 1 344 ? 14.599 -2.972 -12.459 1.00 96.69 344 PRO A O 1
ATOM 2625 N N . ASP A 1 345 ? 16.428 -4.206 -12.004 1.00 95.44 345 ASP A N 1
ATOM 2626 C CA . ASP A 1 345 ? 16.093 -5.258 -12.963 1.00 95.44 345 ASP A CA 1
ATOM 2627 C C . ASP A 1 345 ? 14.998 -6.167 -12.372 1.00 95.44 345 ASP A C 1
ATOM 2629 O O . ASP A 1 345 ? 15.247 -6.917 -11.421 1.00 95.44 345 ASP A O 1
ATOM 2633 N N . PRO A 1 346 ? 13.765 -6.151 -12.917 1.00 92.94 346 PRO A N 1
ATOM 2634 C CA . PRO A 1 346 ? 12.690 -6.974 -12.386 1.00 92.94 346 PRO A CA 1
ATOM 2635 C C . PRO A 1 346 ? 13.021 -8.467 -12.444 1.00 92.94 346 PRO A C 1
ATOM 2637 O O . PRO A 1 346 ? 12.487 -9.204 -11.627 1.00 92.94 346 PRO A O 1
ATOM 2640 N N . GLN A 1 347 ? 13.901 -8.930 -13.344 1.00 92.19 347 GLN A N 1
ATOM 2641 C CA . GLN A 1 347 ? 14.251 -10.349 -13.467 1.00 92.19 347 GLN A CA 1
ATOM 2642 C C . GLN A 1 347 ? 15.074 -10.872 -12.289 1.00 92.19 347 GLN A C 1
ATOM 2644 O O . GLN A 1 347 ? 14.907 -12.033 -11.907 1.00 92.19 347 GLN A O 1
ATOM 2649 N N . THR A 1 348 ? 15.926 -10.033 -11.705 1.00 95.88 348 THR A N 1
ATOM 2650 C CA . THR A 1 348 ? 16.757 -10.360 -10.536 1.00 95.88 348 THR A CA 1
ATOM 2651 C C . THR A 1 348 ? 16.120 -9.910 -9.224 1.00 95.88 348 THR A C 1
ATOM 2653 O O . THR A 1 348 ? 16.487 -10.434 -8.167 1.00 95.88 348 THR A O 1
ATOM 2656 N N . ARG A 1 349 ? 15.134 -9.002 -9.277 1.00 97.62 349 ARG A N 1
ATOM 2657 C CA . ARG A 1 349 ? 14.356 -8.576 -8.109 1.00 97.62 349 ARG A CA 1
ATOM 2658 C C . ARG A 1 349 ? 13.695 -9.781 -7.424 1.00 97.62 349 ARG A C 1
ATOM 2660 O O . ARG A 1 349 ? 13.124 -10.640 -8.107 1.00 97.62 349 ARG A O 1
ATOM 2667 N N . PRO A 1 350 ? 13.745 -9.871 -6.082 1.00 97.31 350 PRO A N 1
ATOM 2668 C CA . PRO A 1 350 ? 13.192 -11.012 -5.366 1.00 97.31 350 PRO A CA 1
ATOM 2669 C C . PRO A 1 350 ? 11.667 -11.071 -5.440 1.00 97.31 350 PRO A C 1
ATOM 2671 O O . PRO A 1 350 ? 10.982 -10.052 -5.482 1.00 97.31 350 PRO A O 1
ATOM 2674 N N . PHE A 1 351 ? 11.126 -12.283 -5.358 1.00 96.75 351 PHE A N 1
ATOM 2675 C CA . PHE A 1 351 ? 9.716 -12.498 -5.041 1.00 96.75 351 PHE A CA 1
ATOM 2676 C C . PHE A 1 351 ? 9.452 -12.282 -3.547 1.00 96.75 351 PHE A C 1
ATOM 2678 O O . PHE A 1 351 ? 10.347 -12.443 -2.711 1.00 96.75 351 PHE A O 1
ATOM 2685 N N . ILE A 1 352 ? 8.194 -12.010 -3.189 1.00 97.19 352 ILE A N 1
ATOM 2686 C CA . ILE A 1 352 ? 7.796 -11.741 -1.801 1.00 97.19 352 ILE A CA 1
ATOM 2687 C C . ILE A 1 352 ? 8.201 -12.858 -0.825 1.00 97.19 352 ILE A C 1
ATOM 2689 O O . ILE A 1 352 ? 8.690 -12.574 0.266 1.00 97.19 352 ILE A O 1
ATOM 2693 N N . GLY A 1 353 ? 8.126 -14.129 -1.238 1.00 94.75 353 GLY A N 1
ATOM 2694 C CA . GLY A 1 353 ? 8.561 -15.259 -0.408 1.00 94.75 353 GLY A CA 1
ATOM 2695 C C . GLY A 1 353 ? 10.058 -15.227 -0.062 1.00 94.75 353 GLY A C 1
ATOM 2696 O O . GLY A 1 353 ? 10.454 -15.616 1.037 1.00 94.75 353 GLY A O 1
ATOM 2697 N N . GLN A 1 354 ? 10.906 -14.707 -0.959 1.00 97.25 354 GLN A N 1
ATOM 2698 C CA . GLN A 1 354 ? 12.340 -14.535 -0.694 1.00 97.25 354 GLN A CA 1
ATOM 2699 C C . GLN A 1 354 ? 12.593 -13.366 0.268 1.00 97.25 354 GLN A C 1
ATOM 2701 O O . GLN A 1 354 ? 13.438 -13.478 1.157 1.00 97.25 354 GLN A O 1
ATOM 2706 N N . VAL A 1 355 ? 11.825 -12.277 0.146 1.00 97.56 355 VAL A N 1
ATOM 2707 C CA . VAL A 1 355 ? 11.851 -11.153 1.099 1.00 97.56 355 VAL A CA 1
ATOM 2708 C C . VAL A 1 355 ? 11.449 -11.634 2.497 1.00 97.56 355 VAL A C 1
ATOM 2710 O O . VAL A 1 355 ? 12.174 -11.396 3.461 1.00 97.56 355 VAL A O 1
ATOM 2713 N N . ILE A 1 356 ? 10.361 -12.400 2.614 1.00 95.94 356 ILE A N 1
ATOM 2714 C CA . ILE A 1 356 ? 9.902 -12.994 3.880 1.00 95.94 356 ILE A CA 1
ATOM 2715 C C . ILE A 1 356 ? 10.977 -13.895 4.496 1.00 95.94 356 ILE A C 1
ATOM 2717 O O . ILE A 1 356 ? 11.226 -13.827 5.703 1.00 95.94 356 ILE A O 1
ATOM 2721 N N . ALA A 1 357 ? 11.647 -14.719 3.685 1.00 94.25 357 ALA A N 1
ATOM 2722 C CA . ALA A 1 357 ? 12.742 -15.560 4.157 1.00 94.25 357 ALA A CA 1
ATOM 2723 C C . ALA A 1 357 ? 13.894 -14.727 4.748 1.00 94.25 357 ALA A C 1
ATOM 2725 O O . ALA A 1 357 ? 14.400 -15.073 5.820 1.00 94.25 357 ALA A O 1
ATOM 2726 N N . GLN A 1 358 ? 14.265 -13.611 4.107 1.00 93.38 358 GLN A N 1
ATOM 2727 C CA . GLN A 1 358 ? 15.264 -12.688 4.651 1.00 93.38 358 GLN A CA 1
ATOM 2728 C C . GLN A 1 358 ? 14.800 -12.050 5.961 1.00 93.38 358 GLN A C 1
ATOM 2730 O O . GLN A 1 358 ? 15.530 -12.113 6.948 1.00 93.38 358 GLN A O 1
ATOM 2735 N N . VAL A 1 359 ? 13.576 -11.522 6.023 1.00 91.56 359 VAL A N 1
ATOM 2736 C CA . VAL A 1 359 ? 13.038 -10.893 7.241 1.00 91.56 359 VAL A CA 1
ATOM 2737 C C . VAL A 1 359 ? 13.009 -11.874 8.414 1.00 91.56 359 VAL A C 1
ATOM 2739 O O . VAL A 1 359 ? 13.437 -11.541 9.517 1.00 91.56 359 VAL A O 1
ATOM 2742 N N . ASN A 1 360 ? 12.566 -13.111 8.185 1.00 89.12 360 ASN A N 1
ATOM 2743 C CA . ASN A 1 360 ? 12.539 -14.145 9.220 1.00 89.12 360 ASN A CA 1
ATOM 2744 C C . ASN A 1 360 ? 13.946 -14.552 9.690 1.00 89.12 360 ASN A C 1
ATOM 2746 O O . ASN A 1 360 ? 14.109 -14.967 10.838 1.00 89.12 360 ASN A O 1
ATOM 2750 N N . SER A 1 361 ? 14.968 -14.426 8.837 1.00 86.06 361 SER A N 1
ATOM 2751 C CA . SER A 1 361 ? 16.358 -14.708 9.215 1.00 86.06 361 SER A CA 1
ATOM 2752 C C . SER A 1 361 ? 16.949 -13.678 10.186 1.00 86.06 361 SER A C 1
ATOM 2754 O O . SER A 1 361 ? 17.859 -14.021 10.931 1.00 86.06 361 SER A O 1
ATOM 2756 N N . LEU A 1 362 ? 16.392 -12.460 10.252 1.00 77.38 362 LEU A N 1
ATOM 2757 C CA . LEU A 1 362 ? 16.857 -11.393 11.152 1.00 77.38 362 LEU A CA 1
ATOM 2758 C C . LEU A 1 362 ? 16.587 -11.679 12.642 1.00 77.38 362 LEU A C 1
ATOM 2760 O O . LEU A 1 362 ? 17.140 -10.995 13.506 1.00 77.38 362 LEU A O 1
ATOM 2764 N N . TYR A 1 363 ? 15.743 -12.672 12.935 1.00 64.50 363 TYR A N 1
ATOM 2765 C CA . TYR A 1 363 ? 15.329 -13.076 14.284 1.00 64.50 363 TYR A CA 1
ATOM 2766 C C . TYR A 1 363 ? 16.018 -14.350 14.796 1.00 64.50 363 TYR A C 1
ATOM 2768 O O . TYR A 1 363 ? 15.695 -14.811 15.892 1.00 64.50 363 TYR A O 1
ATOM 2776 N N . LYS A 1 364 ? 16.924 -14.937 14.007 1.00 53.03 364 LYS A N 1
ATOM 2777 C CA . LYS A 1 364 ? 17.855 -15.967 14.484 1.00 53.03 364 LYS A CA 1
ATOM 2778 C C . LYS A 1 364 ? 19.106 -15.297 15.030 1.00 53.03 364 LYS A C 1
ATOM 2780 O O . LYS A 1 364 ? 19.630 -15.828 16.031 1.00 53.03 364 LYS A O 1
#

pLDDT: mean 80.42, std 24.07, range [23.72, 98.81]

Mean predicted aligned error: 10.41 Å

Solvent-accessible surface area (backbone atoms only — not comparable to full-atom values): 20969 Å² total; per-residue (Å²): 140,80,92,83,79,94,78,83,72,84,78,74,74,77,61,79,80,74,80,76,91,74,91,72,84,80,68,88,55,94,73,76,58,60,80,52,90,84,72,64,64,48,75,43,72,97,43,55,26,46,70,56,54,80,74,49,77,54,100,61,36,40,30,26,38,26,27,37,93,84,67,52,64,27,32,36,38,39,28,73,20,45,83,98,39,70,60,40,58,24,53,50,38,26,51,57,47,28,74,71,55,84,50,95,21,39,60,54,54,75,34,59,46,77,44,86,42,78,93,74,23,30,39,42,36,39,32,30,76,56,51,82,61,39,31,46,40,65,52,24,51,51,27,54,76,69,69,45,74,71,54,69,69,56,53,52,52,30,51,49,32,50,49,53,38,47,43,52,34,47,60,36,62,78,68,89,60,59,72,65,63,39,75,74,82,60,82,96,74,72,68,75,85,64,58,64,100,82,46,76,85,81,91,64,98,76,64,51,13,35,24,54,51,50,56,42,42,75,34,26,33,24,34,82,86,67,55,53,29,26,39,51,77,46,45,44,48,40,62,16,53,48,46,18,84,38,61,67,49,9,49,50,55,23,53,48,39,64,76,49,22,57,71,78,32,51,35,42,69,48,75,67,44,47,61,64,38,73,45,49,47,49,48,47,35,27,5,46,19,29,33,53,40,20,61,67,69,59,48,42,54,46,62,50,86,84,57,62,96,84,72,52,46,63,60,25,38,57,65,53,52,61,77,84,66,82,86,64,95,65,63,70,64,59,62,50,54,31,54,54,27,48,38,50,54,71,89,78,28,49,51,63,70,56,54,51,53,53,61,61,56,77,77,112

Secondary structure (DSSP, 8-state):
-----TTSSTTSSTTTT--S---------TTSS-S-TTS--EEETTEEEEEEEEEEEETTEEEEEEEETT--EEEEEEEEE-TTSHHHHHHHHHHHHHHH---TTB----EEEEEE-GGG-EEEEEEEE--TT-BHHHHHHHHHHHT-PPPHHHHHHHHHHHHHHHHHHHT-PPPTTHHHHTTTTS-S--SS----TTS----STT-S-EE-S---GGGEEEPTTSS-EEE--GGG-EES-EE--SHHHHHHHHHHHHHHS-GGG--GGGTSPPTT-EE-THHHHHHHHHHHHHHHHSS-TT--TTSPTT--HHHHHHTT-----SS--S-THHHHHHHHH--SSTTTSPPHHHHHHHHHHTT-

Foldseek 3Di:
DDDDDPPPDVPPPVPPVPDDDDDDPPDDDPPPDFPPPVPAFDDWDNFTWDWDDWPDDDPFWTWTWIATPVRAIKIKIKGWAAPPDLRVLLLVQQVVCLVQDDDQQAWHFPTWDWAQDPPRIIIIITITHDAPLAWLLVVLQVCVVVVHFDDPVLLLLQLLLVLVSLVCQQQAADDPCQVPVVPPDDPDDDDDPPPPPPWDDDDDPRFGGKAQLEDARNQWGAHNVRRRIHGHRSSLIDGFKTWQQDPVSQVVQLVSSVPRYDLLLFALCSPRGDHRDMGGNLRVLSSSLQRLLCSRPVHGFQPPVPPDPPRDSSVCLLVVPGDQDPPRPDDVLSVVLSVQSSPNPSVNRDDSVVSSVSSVVVVD